Protein AF-A0A2A5SBN8-F1 (afdb_monomer_lite)

Secondary structure (DSSP, 8-state):
-BSS----STT----HHHHGGG-S----S-SSHHHHHHHHHHHSSS---B---TT---------S-HHHHHHHHHHHHHHHHHGGGGHHHHHH-SSS-HHHHHHHHHHHHHHHHHHHHHHHHHHHHHHHHHHHHHS---HHHHHHHHHHHHHHHHHHHHHHHHHHHHHHHH-SSPPPHHHHHHHHHHHHHHHHHHTTHHHHHHHHHHTT-----PPPPPPP---TT--TT--

Radius of gyration: 21.66 Å; chains: 1; bounding box: 52×50×57 Å

InterPro domains:
  IPR050321 Glycosyltransferase 2/OpgH subfamily [PTHR43867] (28-221)

Foldseek 3Di:
DDLALDADPPPDDDDPVLCCLCPDDLADLFLRRRLLSSLCSQLTPDDDDDDDDPPDDDDDDDDPPDLPLNLVSLLSVLLSLQVCLVCLVSLVPDPRRDPNHSVNNNCSSCVLVVLVVVLVLVVVLVVLVVCCVVVVDDDPVNVVSVVVVVVVVVVLLVVQLVVLVVVQVVPDPDDDDPVSSVVSSVVVVVVVVSNSCNSVSSVVCNVVVVSDDDDDDDDPDPPDPPPPPPDD

pLDDT: mean 84.04, std 12.33, range [37.12, 97.06]

Organism: Lactococcus lactis subsp. hordniae (NCBI:txid203404)

Structure (mmCIF, N/CA/C/O backbone):
data_AF-A0A2A5SBN8-F1
#
_entry.id   AF-A0A2A5SBN8-F1
#
loop_
_atom_site.group_PDB
_atom_site.id
_atom_site.type_symbol
_atom_site.label_atom_id
_atom_site.label_alt_id
_atom_site.label_comp_id
_atom_site.label_asym_id
_atom_site.label_entity_id
_atom_site.label_seq_id
_atom_site.pdbx_PDB_ins_code
_atom_site.Cartn_x
_atom_site.Cartn_y
_atom_site.Cartn_z
_atom_site.occupancy
_atom_site.B_iso_or_equiv
_atom_site.auth_seq_id
_atom_site.auth_comp_id
_atom_site.auth_asym_id
_atom_site.auth_atom_id
_atom_site.pdbx_PDB_model_num
ATOM 1 N N . MET A 1 1 ? -0.835 -1.501 25.267 1.00 58.00 1 MET A N 1
ATOM 2 C CA . MET A 1 1 ? -1.784 -0.736 24.427 1.00 58.00 1 MET A CA 1
ATOM 3 C C . MET A 1 1 ? -0.976 0.137 23.501 1.00 58.00 1 MET A C 1
ATOM 5 O O . MET A 1 1 ? -0.155 0.914 23.978 1.00 58.00 1 MET A O 1
ATOM 9 N N . THR A 1 2 ? -1.168 -0.022 22.203 1.00 60.50 2 THR A N 1
ATOM 10 C CA . THR A 1 2 ? -0.512 0.802 21.197 1.00 60.50 2 THR A CA 1
ATOM 11 C C . THR A 1 2 ? -1.503 1.888 20.788 1.00 60.50 2 THR A C 1
ATOM 13 O O . THR A 1 2 ? -2.657 1.613 20.474 1.00 60.50 2 THR A O 1
ATOM 16 N N . ASN A 1 3 ? -1.079 3.154 20.775 1.00 66.88 3 ASN A N 1
ATOM 17 C CA . ASN A 1 3 ? -1.874 4.236 20.173 1.00 66.88 3 ASN A CA 1
ATOM 18 C C . ASN A 1 3 ? -1.782 4.178 18.635 1.00 66.88 3 ASN A C 1
ATOM 20 O O . ASN A 1 3 ? -1.628 5.207 17.980 1.00 66.88 3 ASN A O 1
ATOM 24 N N . THR A 1 4 ? -1.789 2.963 18.086 1.00 70.88 4 THR A N 1
ATOM 25 C CA . THR A 1 4 ? -1.724 2.659 16.659 1.00 70.88 4 THR A CA 1
ATOM 26 C C . THR A 1 4 ? -3.100 2.219 16.193 1.00 70.88 4 THR A C 1
ATOM 28 O O . THR A 1 4 ? -3.919 1.729 16.972 1.00 70.88 4 THR A O 1
ATOM 31 N N . VAL A 1 5 ? -3.370 2.403 14.911 1.00 69.31 5 VAL A N 1
ATOM 32 C CA . VAL A 1 5 ? -4.709 2.201 14.332 1.00 69.31 5 VAL A CA 1
ATOM 33 C C . VAL A 1 5 ? -4.919 0.814 13.708 1.00 69.31 5 VAL A C 1
ATOM 35 O O . VAL A 1 5 ? -6.008 0.566 13.221 1.00 69.31 5 VAL A O 1
ATOM 38 N N . ALA A 1 6 ? -3.920 -0.080 13.830 1.00 62.44 6 ALA A N 1
ATOM 39 C CA . ALA A 1 6 ? -3.857 -1.494 13.409 1.00 62.44 6 ALA A CA 1
ATOM 40 C C . ALA A 1 6 ? -4.845 -1.916 12.302 1.00 62.44 6 ALA A C 1
ATOM 42 O O . ALA A 1 6 ? -6.037 -2.101 12.532 1.00 62.44 6 ALA A O 1
ATOM 43 N N . PHE A 1 7 ? -4.301 -2.159 11.110 1.00 66.06 7 PHE A N 1
ATOM 44 C CA . PHE A 1 7 ? -5.045 -2.491 9.898 1.00 66.06 7 PHE A CA 1
ATOM 45 C C . PHE A 1 7 ? -4.558 -3.830 9.339 1.00 66.06 7 PHE A C 1
ATOM 47 O O . PHE A 1 7 ? -3.447 -3.899 8.814 1.00 66.06 7 PHE A O 1
ATOM 54 N N . GLY A 1 8 ? -5.351 -4.891 9.450 1.00 61.66 8 GLY A N 1
ATOM 55 C CA . GLY A 1 8 ? -5.020 -6.166 8.820 1.00 61.66 8 GLY A CA 1
ATOM 56 C C . GLY A 1 8 ? -5.970 -7.262 9.258 1.00 61.66 8 GLY A C 1
ATOM 57 O O . GLY A 1 8 ? -5.810 -7.800 10.340 1.00 61.66 8 GLY A O 1
ATOM 58 N 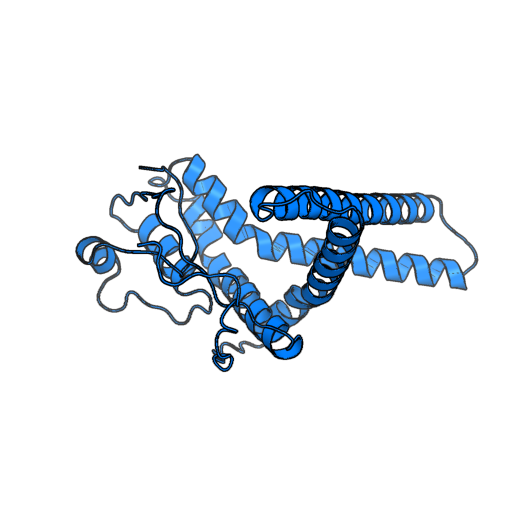N . GLY A 1 9 ? -6.949 -7.593 8.424 1.00 71.94 9 GLY A N 1
ATOM 59 C CA . GLY A 1 9 ? -8.118 -8.386 8.805 1.00 71.94 9 GLY A CA 1
ATOM 60 C C . GLY A 1 9 ? -7.825 -9.773 9.369 1.00 71.94 9 GLY A C 1
ATOM 61 O O . GLY A 1 9 ? -8.612 -10.288 10.158 1.00 71.94 9 GLY A O 1
ATOM 62 N N . ASN A 1 10 ? -6.680 -10.373 9.042 1.00 82.44 10 ASN A N 1
ATOM 63 C CA . ASN A 1 10 ? -6.282 -11.649 9.628 1.00 82.44 10 ASN A CA 1
ATOM 64 C C . ASN A 1 10 ? -5.712 -11.439 11.034 1.00 82.44 10 ASN A C 1
ATOM 66 O O . ASN A 1 10 ? -4.722 -10.731 11.209 1.00 82.44 10 ASN A O 1
ATOM 70 N N . GLY A 1 11 ? -6.312 -12.105 12.023 1.00 83.88 11 GLY A N 1
ATOM 71 C CA . GLY A 1 11 ? -5.840 -12.052 13.406 1.00 83.88 11 GLY A CA 1
ATOM 72 C C . GLY A 1 11 ? -6.326 -10.878 14.234 1.00 83.88 11 GLY A C 1
ATOM 73 O O . GLY A 1 11 ? -5.813 -10.642 15.327 1.00 83.88 11 GLY A O 1
ATOM 74 N N . GLN A 1 12 ? -7.317 -10.144 13.734 1.00 86.56 12 GLN A N 1
ATOM 75 C CA . GLN A 1 12 ? -7.928 -9.044 14.461 1.00 86.56 12 GLN A CA 1
ATOM 76 C C . GLN A 1 12 ? -9.134 -9.501 15.276 1.00 86.56 12 GLN A C 1
ATOM 78 O O . GLN A 1 12 ? -9.987 -10.253 14.809 1.00 86.56 12 GLN A O 1
ATOM 83 N N . PHE A 1 13 ? -9.228 -8.972 16.494 1.00 87.75 13 PHE A N 1
ATOM 84 C CA . PHE A 1 13 ? -10.362 -9.174 17.386 1.00 87.75 13 PHE A CA 1
ATOM 85 C C . PHE A 1 13 ? -10.932 -7.819 17.796 1.00 87.75 13 PHE A C 1
ATOM 87 O O . PHE A 1 13 ? -10.197 -6.911 18.186 1.00 87.75 13 PHE A O 1
ATOM 94 N N . CYS A 1 14 ? -12.256 -7.693 17.750 1.00 88.25 14 CYS A N 1
ATOM 95 C CA . CYS A 1 14 ? -12.973 -6.513 18.219 1.00 88.25 14 CYS A CA 1
ATOM 96 C C . CYS A 1 14 ? -13.926 -6.913 19.347 1.00 88.25 14 CYS A C 1
ATOM 98 O O . CYS A 1 14 ? -14.637 -7.913 19.249 1.00 88.25 14 CYS A O 1
ATOM 100 N N . LYS A 1 15 ? -13.962 -6.128 20.430 1.00 90.94 15 LYS A N 1
ATOM 101 C CA . LYS A 1 15 ? -14.966 -6.323 21.481 1.00 90.94 15 LYS A CA 1
ATOM 102 C C . LYS A 1 15 ? -16.349 -6.034 20.904 1.00 90.94 15 LYS A C 1
ATOM 104 O O . LYS A 1 15 ? -16.556 -4.965 20.335 1.00 90.94 15 LYS A O 1
ATOM 109 N N . LEU A 1 16 ? -17.314 -6.920 21.149 1.00 90.69 16 LEU A N 1
ATOM 110 C CA . LEU A 1 16 ? -18.698 -6.727 20.702 1.00 90.69 16 LEU A CA 1
ATOM 111 C C . LEU A 1 16 ? -19.277 -5.379 21.168 1.00 90.69 16 LEU A C 1
ATOM 113 O O . LEU A 1 16 ? -19.894 -4.671 20.383 1.00 90.69 16 LEU A O 1
ATOM 117 N N . SER A 1 17 ? -18.999 -4.975 22.411 1.00 89.75 17 SER A N 1
ATOM 118 C CA . SER A 1 17 ? -19.433 -3.681 22.957 1.00 89.75 17 SER A CA 1
ATOM 119 C C . SER A 1 17 ? -18.856 -2.471 22.213 1.00 89.75 17 SER A C 1
ATOM 121 O O . SER A 1 17 ? -19.464 -1.409 22.191 1.00 89.75 17 SER A O 1
ATOM 123 N N . THR A 1 18 ? -17.663 -2.611 21.631 1.00 90.50 18 THR A N 1
ATOM 124 C CA . THR A 1 18 ? -17.030 -1.576 20.802 1.00 90.50 18 THR A CA 1
ATOM 125 C C . THR A 1 18 ? -17.653 -1.567 19.409 1.00 90.50 18 THR A C 1
ATOM 127 O O . THR A 1 18 ? -17.934 -0.498 18.880 1.00 90.50 18 THR A O 1
ATOM 130 N N . LEU A 1 19 ? -17.933 -2.747 18.846 1.00 90.62 19 LEU A N 1
ATOM 131 C CA . LEU A 1 19 ? -18.596 -2.897 17.550 1.00 90.62 19 LEU A CA 1
ATOM 132 C C . LEU A 1 19 ? -19.995 -2.262 17.534 1.00 90.62 19 LEU A C 1
ATOM 134 O O . LEU A 1 19 ? -20.367 -1.614 16.561 1.00 90.62 19 LEU A O 1
ATOM 138 N N . GLN A 1 20 ? -20.727 -2.373 18.646 1.00 89.88 20 GLN A N 1
ATOM 139 C CA . GLN A 1 20 ? -22.051 -1.769 18.838 1.00 89.88 20 GLN A CA 1
ATOM 140 C C . GLN A 1 20 ? -22.063 -0.235 18.713 1.00 89.88 20 GLN A C 1
ATOM 142 O O . GLN A 1 20 ? -23.127 0.348 18.524 1.00 89.88 20 GLN A O 1
ATOM 147 N N . ALA A 1 21 ? -20.905 0.436 18.761 1.00 88.44 21 ALA A N 1
ATOM 148 C CA . ALA A 1 21 ? -20.821 1.875 18.506 1.00 88.44 21 ALA A CA 1
ATOM 149 C C . ALA A 1 21 ? -21.079 2.258 17.036 1.00 88.44 21 ALA A C 1
ATOM 151 O O . ALA A 1 21 ? -21.247 3.440 16.740 1.00 88.44 21 ALA A O 1
ATOM 152 N N . LEU A 1 22 ? -21.097 1.288 16.114 1.00 88.50 22 LEU A N 1
ATOM 153 C CA . LEU A 1 22 ? -21.343 1.502 14.685 1.00 88.50 22 LEU A CA 1
ATOM 154 C C . LEU A 1 22 ? -22.799 1.244 14.257 1.00 88.50 22 LEU A C 1
ATOM 156 O O . LEU A 1 22 ? -23.072 1.239 13.060 1.00 88.50 22 LEU A O 1
ATOM 160 N N . ASN A 1 23 ? -23.726 1.129 15.216 1.00 80.50 23 ASN A N 1
ATOM 161 C CA . ASN A 1 23 ? -25.140 0.776 15.015 1.00 80.50 23 ASN A CA 1
ATOM 162 C C . ASN A 1 23 ? -25.330 -0.638 14.418 1.00 80.50 23 ASN A C 1
ATOM 164 O O . ASN A 1 23 ? -24.423 -1.468 14.484 1.00 80.50 23 ASN A O 1
ATOM 168 N N . ASP A 1 24 ? -26.529 -0.919 13.893 1.00 75.38 24 ASP A N 1
ATOM 169 C CA . ASP A 1 24 ? -26.992 -2.273 13.548 1.00 75.38 24 ASP A CA 1
ATOM 170 C C . ASP A 1 24 ? -26.255 -2.931 12.367 1.00 75.38 24 ASP A C 1
ATOM 172 O O . ASP A 1 24 ? -26.281 -4.155 12.259 1.00 75.38 24 ASP A O 1
ATOM 176 N N . ASP A 1 25 ? -25.571 -2.157 11.515 1.00 81.75 25 ASP A N 1
ATOM 177 C CA . ASP A 1 25 ? -24.816 -2.688 10.371 1.00 81.75 25 ASP A CA 1
ATOM 178 C C . ASP A 1 25 ? -23.344 -2.242 10.399 1.00 81.75 25 ASP A C 1
ATOM 180 O O . ASP A 1 25 ? -22.958 -1.226 9.803 1.00 81.75 25 ASP A O 1
ATOM 184 N N . PRO A 1 26 ? -22.489 -2.949 11.160 1.00 85.00 26 PRO A N 1
ATOM 185 C CA . PRO A 1 26 ? -21.105 -2.551 11.314 1.00 85.00 26 PRO A CA 1
ATOM 186 C C . PRO A 1 26 ? -20.243 -2.926 10.106 1.00 85.00 26 PRO A C 1
ATOM 188 O O . PRO A 1 26 ? -19.160 -2.359 9.995 1.00 85.00 26 PRO A O 1
ATOM 191 N N . TRP A 1 27 ? -20.679 -3.797 9.192 1.00 89.00 27 TRP A N 1
ATOM 192 C CA . TRP A 1 27 ? -19.949 -4.111 7.955 1.00 89.00 27 TRP A CA 1
ATOM 193 C C . TRP A 1 27 ? -20.514 -3.303 6.786 1.00 89.00 27 TRP A C 1
ATOM 195 O O . TRP A 1 27 ? -21.705 -3.055 6.709 1.00 89.00 27 TRP A O 1
ATOM 205 N N . THR A 1 28 ? -19.650 -2.836 5.886 1.00 89.00 28 THR A N 1
ATOM 206 C CA . THR A 1 28 ? -20.070 -2.045 4.717 1.00 89.00 28 THR A CA 1
ATOM 207 C C . THR A 1 28 ? -19.647 -2.742 3.433 1.00 89.00 28 THR A C 1
ATOM 209 O O . THR A 1 28 ? -18.822 -3.651 3.466 1.00 89.00 28 THR A O 1
ATOM 212 N N . ASP A 1 29 ? -20.110 -2.242 2.286 1.00 88.50 29 ASP A N 1
ATOM 213 C CA . ASP A 1 29 ? -19.711 -2.713 0.948 1.00 88.50 29 ASP A CA 1
ATOM 214 C C . ASP A 1 29 ? -18.248 -2.367 0.561 1.00 88.50 29 ASP A C 1
ATOM 216 O O . ASP A 1 29 ? -17.901 -2.264 -0.620 1.00 88.50 29 ASP A O 1
ATOM 220 N N . SER A 1 30 ? -17.373 -2.110 1.538 1.00 90.12 30 SER A N 1
ATOM 221 C CA . SER A 1 30 ? -15.951 -1.845 1.309 1.00 90.12 30 SER A CA 1
ATOM 222 C C . SER A 1 30 ? -15.220 -3.123 0.903 1.00 90.12 30 SER A C 1
ATOM 224 O O . SER A 1 30 ? -15.305 -4.140 1.583 1.00 90.12 30 SER A O 1
ATOM 226 N N . LEU A 1 31 ? -14.389 -3.044 -0.141 1.00 91.62 31 LEU A N 1
ATOM 227 C CA . LEU A 1 31 ? -13.500 -4.147 -0.548 1.00 91.62 31 LEU A CA 1
ATOM 228 C C . LEU A 1 31 ? -12.330 -4.365 0.438 1.00 91.62 31 LEU A C 1
ATOM 230 O O . LEU A 1 31 ? -11.536 -5.288 0.287 1.00 91.62 31 LEU A O 1
ATOM 234 N N . VAL A 1 32 ? -12.192 -3.483 1.425 1.00 91.62 32 VAL A N 1
ATOM 235 C CA . VAL A 1 32 ? -11.290 -3.608 2.579 1.00 91.62 32 VAL A CA 1
ATOM 236 C C . VAL A 1 32 ? -12.125 -3.390 3.840 1.00 91.62 32 VAL A C 1
ATOM 238 O O . VAL A 1 32 ? -12.092 -2.332 4.471 1.00 91.62 32 VAL A O 1
ATOM 241 N N . GLU A 1 33 ? -13.016 -4.344 4.112 1.00 89.88 33 GLU A N 1
ATOM 242 C CA . GLU A 1 33 ? -14.031 -4.268 5.175 1.00 89.88 33 GLU A CA 1
ATOM 243 C C . GLU A 1 33 ? -13.419 -4.093 6.573 1.00 89.88 33 GLU A C 1
ATOM 245 O O . GLU A 1 33 ? -13.925 -3.325 7.385 1.00 89.88 33 GLU A O 1
ATOM 250 N N . ASP A 1 34 ? -12.286 -4.743 6.821 1.00 90.12 34 ASP A N 1
ATOM 251 C CA . ASP A 1 34 ? -11.480 -4.694 8.039 1.00 90.12 34 ASP A CA 1
ATOM 252 C C . ASP A 1 34 ? -10.915 -3.292 8.310 1.00 90.12 34 ASP A C 1
ATOM 254 O O . ASP A 1 34 ? -11.044 -2.737 9.409 1.00 90.12 34 ASP A O 1
ATOM 258 N N . PHE A 1 35 ? -10.320 -2.687 7.283 1.00 91.19 35 PHE A N 1
ATOM 259 C CA . PHE A 1 35 ? -9.788 -1.334 7.326 1.00 91.19 35 PHE A CA 1
ATOM 260 C C . PHE A 1 35 ? -10.905 -0.295 7.462 1.00 91.19 35 PHE A C 1
ATOM 262 O O . PHE A 1 35 ? -10.786 0.649 8.248 1.00 91.19 35 PHE A O 1
ATOM 269 N N . ASP A 1 36 ? -12.003 -0.474 6.723 1.00 92.19 36 ASP A N 1
ATOM 270 C CA . ASP A 1 36 ? -13.179 0.396 6.778 1.00 92.19 36 ASP A CA 1
ATOM 271 C C . ASP A 1 36 ? -13.831 0.375 8.166 1.00 92.19 36 ASP A C 1
ATOM 273 O O . ASP A 1 36 ? -14.066 1.437 8.749 1.00 92.19 36 ASP A O 1
ATOM 277 N N . LEU A 1 37 ? -14.048 -0.820 8.720 1.00 91.50 37 LEU A N 1
ATOM 278 C CA . LEU A 1 37 ? -14.561 -1.030 10.070 1.00 91.50 37 LEU A CA 1
ATOM 279 C C . LEU A 1 37 ? -13.677 -0.341 11.109 1.00 91.50 37 LEU A C 1
ATOM 281 O O . LEU A 1 37 ? -14.162 0.471 11.900 1.00 91.50 37 LEU A O 1
ATOM 285 N N . SER A 1 38 ? -12.373 -0.617 11.075 1.00 90.88 38 SER A N 1
ATOM 286 C CA . SER A 1 38 ? -11.411 -0.039 12.017 1.00 90.88 38 SER A CA 1
ATOM 287 C C . SER A 1 38 ? -11.394 1.488 11.927 1.00 90.88 38 SER A C 1
ATOM 289 O O . SER A 1 38 ? -11.475 2.178 12.943 1.00 90.88 38 SER A O 1
ATOM 291 N N . THR A 1 39 ? -11.371 2.039 10.712 1.00 92.12 39 THR A N 1
ATOM 292 C CA . THR A 1 39 ? -11.394 3.490 10.487 1.00 92.12 39 THR A CA 1
ATOM 293 C C . THR A 1 39 ? -12.664 4.126 11.050 1.00 92.12 39 THR A C 1
ATOM 295 O O . THR A 1 39 ? -12.583 5.151 11.729 1.00 92.12 39 THR A O 1
ATOM 298 N N . ARG A 1 40 ? -13.837 3.515 10.834 1.00 92.38 40 ARG A N 1
ATOM 299 C CA . ARG A 1 40 ? -15.097 4.010 11.403 1.00 92.38 40 ARG A CA 1
ATOM 300 C C . ARG A 1 40 ? -15.118 3.932 12.925 1.00 92.38 40 ARG A C 1
ATOM 302 O O . ARG A 1 40 ? -15.568 4.889 13.545 1.00 92.38 40 ARG A O 1
ATOM 309 N N . LEU A 1 41 ? -14.582 2.872 13.533 1.00 92.00 41 LEU A N 1
ATOM 310 C CA . LEU A 1 41 ? -14.446 2.779 14.992 1.00 92.00 41 LEU A CA 1
ATOM 311 C C . LEU A 1 41 ? -13.586 3.917 15.550 1.00 92.00 41 LEU A C 1
ATOM 313 O O . LEU A 1 41 ? -14.003 4.605 16.478 1.00 92.00 41 LEU A O 1
ATOM 317 N N . PHE A 1 42 ? -12.425 4.181 14.953 1.00 91.88 42 PHE A N 1
ATOM 318 C CA . PHE A 1 42 ? -11.539 5.271 15.377 1.00 91.88 42 PHE A CA 1
ATOM 319 C C . PHE A 1 42 ? -12.117 6.676 15.143 1.00 91.88 42 PHE A C 1
ATOM 321 O O . PHE A 1 42 ? -11.723 7.627 15.821 1.00 91.88 42 PHE A O 1
ATOM 328 N N . LEU A 1 43 ? -13.041 6.820 14.192 1.00 92.00 43 LEU A N 1
ATOM 329 C CA . LEU A 1 43 ? -13.768 8.065 13.930 1.00 92.00 43 LEU A CA 1
ATOM 330 C C . LEU A 1 43 ? -15.098 8.173 14.689 1.00 92.00 43 LEU A C 1
ATOM 332 O O . LEU A 1 43 ? -15.724 9.232 14.634 1.00 92.00 43 LEU A O 1
ATOM 336 N N . SER A 1 44 ? -15.523 7.110 15.372 1.00 90.81 44 SER A N 1
ATOM 337 C CA . SER A 1 44 ? -16.770 7.071 16.133 1.00 90.81 44 SER A CA 1
ATOM 338 C C . SER A 1 44 ? -16.696 7.925 17.400 1.00 90.81 44 SER A C 1
ATOM 340 O O . SER A 1 44 ? -15.673 8.537 17.730 1.00 90.81 44 SER A O 1
ATOM 342 N N . ASP A 1 45 ? -17.808 7.978 18.133 1.00 87.44 45 ASP A N 1
ATOM 343 C CA . ASP A 1 45 ? -17.878 8.813 19.318 1.00 87.44 45 ASP A CA 1
ATOM 344 C C . ASP A 1 45 ? -17.194 8.243 20.561 1.00 87.44 45 ASP A C 1
ATOM 346 O O . ASP A 1 45 ? -16.936 9.008 21.498 1.00 87.44 45 ASP A O 1
ATOM 350 N N . ILE A 1 46 ? -16.850 6.956 20.543 1.00 88.25 46 ILE A N 1
ATOM 351 C CA . ILE A 1 46 ? -16.224 6.249 21.659 1.00 88.25 46 ILE A CA 1
ATOM 352 C C . ILE A 1 46 ? -14.693 6.325 21.612 1.00 88.25 46 ILE A C 1
ATOM 354 O O . ILE A 1 46 ? -14.078 6.531 20.567 1.00 88.25 46 ILE A O 1
ATOM 358 N N . GLU A 1 47 ? -14.053 6.131 22.764 1.00 87.00 47 GLU A N 1
ATOM 359 C CA . GLU A 1 47 ? -12.600 5.985 22.828 1.00 87.00 47 GLU A CA 1
ATOM 360 C C . GLU A 1 47 ? -12.197 4.566 22.403 1.00 87.00 47 GLU A C 1
ATOM 362 O O . GLU A 1 47 ? -12.551 3.583 23.057 1.00 87.00 47 GLU A O 1
ATOM 367 N N . VAL A 1 48 ? -11.432 4.461 21.314 1.00 87.69 48 VAL A N 1
ATOM 368 C CA . VAL A 1 48 ? -10.926 3.187 20.784 1.00 87.69 48 VAL A CA 1
ATOM 369 C C . VAL A 1 48 ? -9.412 3.118 20.953 1.00 87.69 48 VAL A C 1
ATOM 371 O O . VAL A 1 48 ? -8.684 4.064 20.641 1.00 87.69 48 VAL A O 1
ATOM 374 N N . LYS A 1 49 ? -8.929 1.980 21.457 1.00 85.44 49 LYS A N 1
ATOM 375 C CA . LYS A 1 49 ? -7.504 1.668 21.606 1.00 85.44 49 LYS A CA 1
ATOM 376 C C . LYS A 1 49 ? -7.236 0.266 21.100 1.00 85.44 49 LYS A C 1
ATOM 378 O O . LYS A 1 49 ? -7.998 -0.648 21.408 1.00 85.44 49 LYS A O 1
ATOM 383 N N . ASN A 1 50 ? -6.110 0.106 20.418 1.00 85.94 50 ASN A N 1
ATOM 384 C CA . ASN A 1 50 ? -5.636 -1.198 19.995 1.00 85.94 50 ASN A CA 1
ATOM 385 C C . ASN A 1 50 ? -4.619 -1.762 20.991 1.00 85.94 50 ASN A C 1
ATOM 387 O O . ASN A 1 50 ? -3.861 -1.050 21.664 1.00 85.94 50 ASN A O 1
ATOM 391 N N . ALA A 1 51 ? -4.621 -3.083 21.091 1.00 84.88 51 ALA A N 1
ATOM 392 C CA . ALA A 1 51 ? -3.564 -3.848 21.718 1.00 84.88 51 ALA A CA 1
ATOM 393 C C . ALA A 1 51 ? -2.976 -4.756 20.642 1.00 84.88 51 ALA A C 1
ATOM 395 O O . ALA A 1 51 ? -3.712 -5.484 19.984 1.00 84.88 51 ALA A O 1
ATOM 396 N N . GLN A 1 52 ? -1.665 -4.661 20.458 1.00 83.38 52 GLN A N 1
ATOM 397 C CA . GLN A 1 52 ? -0.898 -5.570 19.625 1.00 83.38 52 GLN A CA 1
ATOM 398 C C . GLN A 1 52 ? -0.202 -6.568 20.551 1.00 83.38 52 GLN A C 1
ATOM 400 O O . GLN A 1 52 ? 0.353 -6.161 21.576 1.00 83.38 52 GLN A O 1
ATOM 405 N N . PHE A 1 53 ? -0.299 -7.845 20.204 1.00 84.69 53 PHE A N 1
ATOM 406 C CA . PHE A 1 53 ? 0.326 -8.960 20.903 1.00 84.69 53 PHE A CA 1
ATOM 407 C C . PHE A 1 53 ? 1.379 -9.539 19.964 1.00 84.69 53 PHE A C 1
ATOM 409 O O . PHE A 1 53 ? 1.030 -10.102 18.930 1.00 84.69 53 PHE A O 1
ATOM 416 N N . ASP A 1 54 ? 2.652 -9.314 20.286 1.00 82.38 54 ASP A N 1
ATOM 417 C CA . ASP A 1 54 ? 3.786 -9.712 19.438 1.00 82.38 54 ASP A CA 1
ATOM 418 C C . ASP A 1 54 ? 4.173 -11.193 19.631 1.00 82.38 54 ASP A C 1
ATOM 420 O O . ASP A 1 54 ? 5.039 -11.715 18.936 1.00 82.38 54 ASP A O 1
ATOM 424 N N . ASP A 1 55 ? 3.542 -11.873 20.589 1.00 86.44 55 ASP A N 1
ATOM 425 C CA . ASP A 1 55 ? 3.706 -13.291 20.912 1.00 86.44 55 ASP A CA 1
ATOM 426 C C . ASP A 1 55 ? 2.702 -14.205 20.190 1.00 86.44 55 ASP A C 1
ATOM 428 O O . ASP A 1 55 ? 2.823 -15.428 20.259 1.00 86.44 55 ASP A O 1
ATOM 432 N N . ILE A 1 56 ? 1.728 -13.629 19.478 1.00 82.00 56 ILE A N 1
ATOM 433 C CA . ILE A 1 56 ? 0.728 -14.371 18.707 1.00 82.00 56 ILE A CA 1
ATOM 434 C C . ILE A 1 56 ? 1.080 -14.294 17.222 1.00 82.00 56 ILE A C 1
ATOM 436 O O . ILE A 1 56 ? 1.064 -13.221 16.620 1.00 82.00 56 ILE A O 1
ATOM 440 N N . TYR A 1 57 ? 1.333 -15.456 16.622 1.00 80.94 57 TYR A N 1
ATOM 441 C CA . TYR A 1 57 ? 1.665 -15.589 15.206 1.00 80.94 57 TYR A CA 1
ATOM 442 C C . TYR A 1 57 ? 0.487 -16.185 14.444 1.00 80.94 57 TYR A C 1
ATOM 444 O O . TYR A 1 57 ? -0.102 -17.179 14.864 1.00 80.94 57 TYR A O 1
ATOM 452 N N . ILE A 1 58 ? 0.129 -15.553 13.327 1.00 82.81 58 ILE A N 1
ATOM 453 C CA . ILE A 1 58 ? -0.930 -16.021 12.433 1.00 82.81 58 ILE A CA 1
ATOM 454 C C . ILE A 1 58 ? -0.344 -16.117 11.040 1.00 82.81 58 ILE A C 1
ATOM 456 O O . ILE A 1 58 ? 0.028 -15.109 10.434 1.00 82.81 58 ILE A O 1
ATOM 460 N N . GLU A 1 59 ? -0.272 -17.343 10.544 1.00 81.62 59 GLU A N 1
ATOM 461 C CA . GLU A 1 59 ? 0.185 -17.619 9.195 1.00 81.62 59 GLU A CA 1
ATOM 462 C C . GLU A 1 59 ? -0.931 -17.317 8.197 1.00 81.62 59 GLU A C 1
ATOM 464 O O . GLU A 1 59 ? -2.106 -17.621 8.413 1.00 81.62 59 GLU A O 1
ATOM 469 N N . GLN A 1 60 ? -0.565 -16.651 7.105 1.00 80.44 60 GLN A N 1
ATOM 470 C CA . GLN A 1 60 ? -1.491 -16.319 6.033 1.00 80.44 60 GLN A CA 1
ATOM 471 C C . GLN A 1 60 ? -1.154 -17.155 4.812 1.00 80.44 60 GLN A C 1
ATOM 473 O O . GLN A 1 60 ? -0.056 -17.050 4.265 1.00 80.44 60 GLN A O 1
ATOM 478 N N . THR A 1 61 ? -2.131 -17.914 4.329 1.00 81.56 61 THR A N 1
ATOM 479 C CA . THR A 1 61 ? -2.001 -18.627 3.064 1.00 81.56 61 THR A CA 1
ATOM 480 C C . THR A 1 61 ? -1.928 -17.615 1.916 1.00 81.56 61 THR A C 1
ATOM 482 O O . THR A 1 61 ? -2.883 -16.882 1.632 1.00 81.56 61 THR A O 1
ATOM 485 N N . GLY A 1 62 ? -0.769 -17.542 1.262 1.00 80.25 62 GLY A N 1
ATOM 486 C CA . GLY A 1 62 ? -0.577 -16.742 0.055 1.00 80.25 62 GLY A CA 1
ATOM 487 C C . GLY A 1 62 ? -1.193 -17.403 -1.180 1.00 80.25 62 GLY A C 1
ATOM 488 O O . GLY A 1 62 ? -1.475 -18.596 -1.188 1.00 80.25 62 GLY A O 1
ATOM 489 N N . ILE A 1 63 ? -1.371 -16.629 -2.253 1.00 85.06 63 ILE A N 1
ATOM 490 C CA . ILE A 1 63 ? -1.693 -17.188 -3.573 1.00 85.06 63 ILE A CA 1
ATOM 491 C C . ILE A 1 63 ? -0.389 -17.675 -4.207 1.00 85.06 63 ILE A C 1
ATOM 493 O O . ILE A 1 63 ? 0.509 -16.875 -4.482 1.00 85.06 63 ILE A O 1
ATOM 497 N N . ILE A 1 64 ? -0.292 -18.981 -4.436 1.00 84.19 64 ILE A N 1
ATOM 498 C CA . ILE A 1 64 ? 0.899 -19.666 -4.932 1.00 84.19 64 ILE A CA 1
ATOM 499 C C . ILE A 1 64 ? 0.687 -20.040 -6.401 1.00 84.19 64 ILE A C 1
ATOM 501 O O . ILE A 1 64 ? -0.368 -20.541 -6.787 1.00 84.19 64 ILE A O 1
ATOM 505 N N . ASN A 1 65 ? 1.707 -19.800 -7.230 1.00 83.56 65 ASN A N 1
ATOM 506 C CA . ASN A 1 65 ? 1.764 -20.189 -8.647 1.00 83.56 65 ASN A CA 1
ATOM 507 C C . ASN A 1 65 ? 0.613 -19.685 -9.545 1.00 83.56 65 ASN A C 1
ATOM 509 O O . ASN A 1 65 ? 0.524 -20.096 -10.699 1.00 83.56 65 ASN A O 1
ATOM 513 N N . ASP A 1 66 ? -0.216 -18.755 -9.067 1.00 89.25 66 ASP A N 1
ATOM 514 C CA . ASP A 1 66 ? -1.300 -18.139 -9.831 1.00 89.25 66 ASP A CA 1
ATOM 515 C C . ASP A 1 66 ? -1.177 -16.610 -9.793 1.00 89.25 66 ASP A C 1
ATOM 517 O O . ASP A 1 66 ? -1.684 -15.916 -8.906 1.00 89.25 66 ASP A O 1
ATOM 521 N N . ASN A 1 67 ? -0.468 -16.070 -10.786 1.00 90.19 67 ASN A N 1
ATOM 522 C CA . ASN A 1 67 ? -0.260 -14.628 -10.904 1.00 90.19 67 ASN A CA 1
ATOM 523 C C . ASN A 1 67 ? -1.565 -13.878 -11.192 1.00 90.19 67 ASN A C 1
ATOM 525 O O . ASN A 1 67 ? -1.696 -12.721 -10.799 1.00 90.19 67 ASN A O 1
ATOM 529 N N . GLU A 1 68 ? -2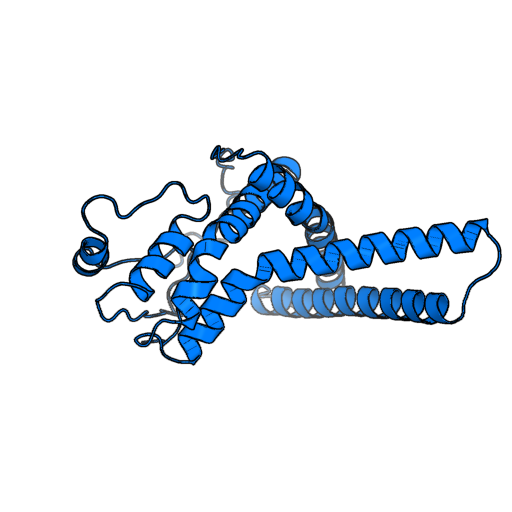.520 -14.499 -11.886 1.00 89.81 68 GLU A N 1
ATOM 530 C CA . GLU A 1 68 ? -3.769 -13.838 -12.255 1.00 89.81 68 GLU A CA 1
ATOM 531 C C . GLU A 1 68 ? -4.668 -13.679 -11.028 1.00 89.81 68 GLU A C 1
ATOM 533 O O . GLU A 1 68 ? -5.164 -12.581 -10.765 1.00 89.81 68 GLU A O 1
ATOM 538 N N . ALA A 1 69 ? -4.827 -14.742 -10.236 1.00 89.75 69 ALA A N 1
ATOM 539 C CA . ALA A 1 69 ? -5.540 -14.676 -8.966 1.00 89.75 69 ALA A CA 1
ATOM 540 C C . ALA A 1 69 ? -4.864 -13.702 -7.991 1.00 89.75 69 ALA A C 1
ATOM 542 O O . ALA A 1 69 ? -5.555 -12.906 -7.351 1.00 89.75 69 ALA A O 1
ATOM 543 N N . LEU A 1 70 ? -3.525 -13.698 -7.928 1.00 91.12 70 LEU A N 1
ATOM 544 C CA . LEU A 1 70 ? -2.766 -12.758 -7.103 1.00 91.12 70 LEU A CA 1
ATOM 545 C C . LEU A 1 70 ? -3.048 -11.303 -7.497 1.00 91.12 70 LEU A C 1
ATOM 547 O O . LEU A 1 70 ? -3.364 -10.478 -6.638 1.00 91.12 70 LEU A O 1
ATOM 551 N N . VAL A 1 71 ? -2.966 -10.979 -8.789 1.00 92.88 71 VAL A N 1
ATOM 552 C CA . VAL A 1 71 ? -3.250 -9.624 -9.280 1.00 92.88 71 VAL A CA 1
ATOM 553 C C . VAL A 1 71 ? -4.701 -9.250 -8.995 1.00 92.88 71 VAL A C 1
ATOM 555 O O . VAL A 1 71 ? -4.936 -8.170 -8.458 1.00 92.88 71 VAL A O 1
ATOM 558 N N . LYS A 1 72 ? -5.670 -10.138 -9.259 1.00 91.50 72 LYS A N 1
ATOM 559 C CA . LYS A 1 72 ? -7.092 -9.899 -8.955 1.00 91.50 72 LYS A CA 1
ATOM 560 C C . LYS A 1 72 ? -7.308 -9.549 -7.484 1.00 91.50 72 LYS A C 1
ATOM 562 O O . LYS A 1 72 ? -7.934 -8.531 -7.194 1.00 91.50 72 LYS A O 1
ATOM 567 N N . GLN A 1 73 ? -6.747 -10.339 -6.566 1.00 91.50 73 GLN A N 1
ATOM 568 C CA . GLN A 1 73 ? -6.849 -10.087 -5.127 1.00 91.50 73 GLN A CA 1
ATOM 569 C C . GLN A 1 73 ? -6.292 -8.703 -4.770 1.00 91.50 73 GLN A C 1
ATOM 571 O O . GLN A 1 73 ? -6.950 -7.902 -4.107 1.00 91.50 73 GLN A O 1
ATOM 576 N N . ARG A 1 74 ? -5.087 -8.387 -5.245 1.00 92.25 74 ARG A N 1
ATOM 577 C CA . ARG A 1 74 ? -4.423 -7.129 -4.894 1.00 92.25 74 ARG A CA 1
ATOM 578 C C . ARG A 1 74 ? -5.070 -5.907 -5.554 1.00 92.25 74 ARG A C 1
ATOM 580 O O . ARG A 1 74 ? -5.056 -4.832 -4.959 1.00 92.25 74 ARG A O 1
ATOM 587 N N . VAL A 1 75 ? -5.683 -6.065 -6.729 1.00 93.88 75 VAL A N 1
ATOM 588 C CA . VAL A 1 75 ? -6.522 -5.042 -7.376 1.00 93.88 75 VAL A CA 1
ATOM 589 C C . VAL A 1 75 ? -7.751 -4.725 -6.533 1.00 93.88 75 VAL A C 1
ATOM 591 O O . VAL A 1 75 ? -8.044 -3.545 -6.346 1.00 93.88 75 VAL A O 1
ATOM 594 N N . LEU A 1 76 ? -8.427 -5.735 -5.975 1.00 92.38 76 LEU A N 1
ATOM 595 C CA . LEU A 1 76 ? -9.566 -5.517 -5.076 1.00 92.38 76 LEU A CA 1
ATOM 596 C C . LEU A 1 76 ? -9.142 -4.763 -3.813 1.00 92.38 76 LEU A C 1
ATOM 598 O O . LEU A 1 76 ? -9.788 -3.787 -3.439 1.00 92.38 76 LEU A O 1
ATOM 602 N N . TRP A 1 77 ? -8.011 -5.134 -3.208 1.00 92.25 77 TRP A N 1
ATOM 603 C CA . TRP A 1 77 ? -7.493 -4.428 -2.032 1.00 92.25 77 TRP A CA 1
ATOM 604 C C . TRP A 1 77 ? -7.097 -2.986 -2.354 1.00 92.25 77 TRP A C 1
ATOM 606 O O . TRP A 1 77 ? -7.404 -2.066 -1.598 1.00 92.25 77 TRP A O 1
ATOM 616 N N . ALA A 1 78 ? -6.432 -2.749 -3.486 1.00 93.12 78 ALA A N 1
ATOM 617 C CA . ALA A 1 78 ? -6.090 -1.397 -3.914 1.00 93.12 78 ALA A CA 1
ATOM 618 C C . ALA A 1 78 ? -7.346 -0.560 -4.206 1.00 93.12 78 ALA A C 1
ATOM 620 O O . ALA A 1 78 ? -7.389 0.613 -3.845 1.00 93.12 78 ALA A O 1
ATOM 621 N N . GLN A 1 79 ? -8.380 -1.159 -4.805 1.00 94.38 79 GLN A N 1
ATOM 622 C CA . GLN A 1 79 ? -9.664 -0.500 -5.039 1.00 94.38 79 GLN A CA 1
ATOM 623 C C . GLN A 1 79 ? -10.354 -0.150 -3.717 1.00 94.38 79 GLN A C 1
ATOM 625 O O . GLN A 1 79 ? -10.826 0.974 -3.566 1.00 94.38 79 GLN A O 1
ATOM 630 N N . GLY A 1 80 ? -10.358 -1.065 -2.746 1.00 93.69 80 GLY A N 1
ATOM 631 C CA . GLY A 1 80 ? -10.875 -0.807 -1.403 1.00 93.69 80 GLY A CA 1
ATOM 632 C C . GLY A 1 80 ? -10.169 0.360 -0.718 1.00 93.69 80 GLY A C 1
ATOM 633 O O . GLY A 1 80 ? -10.821 1.269 -0.215 1.00 93.69 80 GLY A O 1
ATOM 634 N N . ASN A 1 81 ? -8.838 0.420 -0.801 1.00 92.81 81 ASN A N 1
ATOM 635 C CA . ASN A 1 81 ? -8.083 1.562 -0.278 1.00 92.81 81 ASN A CA 1
ATOM 636 C C . ASN A 1 81 ? -8.481 2.890 -0.953 1.00 92.81 81 ASN A C 1
ATOM 638 O O . ASN A 1 81 ? -8.581 3.915 -0.279 1.00 92.81 81 ASN A O 1
ATOM 642 N N . ILE A 1 82 ? -8.760 2.885 -2.265 1.00 94.69 82 ILE A N 1
ATOM 643 C CA . ILE A 1 82 ? -9.295 4.066 -2.963 1.00 94.69 82 ILE A CA 1
ATOM 644 C C . ILE A 1 82 ? -10.688 4.426 -2.417 1.00 94.69 82 ILE A C 1
ATOM 646 O O . ILE A 1 82 ? -10.919 5.597 -2.111 1.00 94.69 82 ILE A O 1
ATOM 650 N N . GLN A 1 83 ? -11.589 3.452 -2.221 1.00 94.31 83 GLN A N 1
ATOM 651 C CA . GLN A 1 83 ? -12.925 3.675 -1.636 1.00 94.31 83 GLN A CA 1
ATOM 652 C C . GLN A 1 83 ? -12.848 4.320 -0.243 1.00 94.31 83 GLN A C 1
ATOM 654 O O . GLN A 1 83 ? -13.654 5.193 0.089 1.00 94.31 83 GLN A O 1
ATOM 659 N N . SER A 1 84 ? -11.855 3.945 0.566 1.00 94.25 84 SER A N 1
ATOM 660 C CA . SER A 1 84 ? -11.658 4.499 1.906 1.00 94.25 84 SER A CA 1
ATOM 661 C C . SER A 1 84 ? -11.232 5.972 1.919 1.00 94.25 84 SER A C 1
ATOM 663 O O . SER A 1 84 ? -11.304 6.610 2.967 1.00 94.25 84 SER A O 1
ATOM 665 N N . SER A 1 85 ? -10.881 6.573 0.777 1.00 94.50 85 SER A N 1
ATOM 666 C CA . SER A 1 85 ? -10.496 7.995 0.675 1.00 94.50 85 SER A CA 1
ATOM 667 C C . SER A 1 85 ? -11.555 8.964 1.213 1.00 94.50 85 SER A C 1
ATOM 669 O O . SER A 1 85 ? -11.222 10.069 1.648 1.00 94.50 85 SER A O 1
ATOM 671 N N . LYS A 1 86 ? -12.827 8.538 1.270 1.00 94.56 86 LYS A N 1
ATOM 672 C CA . LYS A 1 86 ? -13.921 9.265 1.940 1.00 94.56 86 LYS A CA 1
ATOM 673 C C . LYS A 1 86 ? -13.612 9.624 3.406 1.00 94.56 86 LYS A C 1
ATOM 675 O O . LYS A 1 86 ? -14.162 10.593 3.923 1.00 94.56 86 LYS A O 1
ATOM 680 N N . TYR A 1 87 ? -12.692 8.907 4.057 1.00 95.88 87 TYR A N 1
ATOM 681 C CA . TYR A 1 87 ? -12.272 9.140 5.441 1.00 95.88 87 TYR A CA 1
ATOM 682 C C . TYR A 1 87 ? -11.105 10.123 5.612 1.00 95.88 87 TYR A C 1
ATOM 684 O O . TYR A 1 87 ? -10.779 10.462 6.751 1.00 95.88 87 TYR A O 1
ATOM 692 N N . ILE A 1 88 ? -10.503 10.643 4.534 1.00 96.75 88 ILE A N 1
ATOM 693 C CA . ILE A 1 88 ? -9.382 11.601 4.626 1.00 96.75 88 ILE A CA 1
ATOM 694 C C . ILE A 1 88 ? -9.811 12.860 5.387 1.00 96.75 88 ILE A C 1
ATOM 696 O O . ILE A 1 88 ? -9.207 13.234 6.394 1.00 96.75 88 ILE A O 1
ATOM 700 N N . LEU A 1 89 ? -10.889 13.503 4.939 1.00 97.06 89 LEU A N 1
ATOM 701 C CA . LEU A 1 89 ? -11.361 14.749 5.537 1.00 97.06 89 LEU A CA 1
ATOM 702 C C . LEU A 1 89 ? -11.904 14.558 6.970 1.00 97.06 89 LEU A C 1
ATOM 704 O O . LEU A 1 89 ? -11.532 15.356 7.837 1.00 97.06 89 LEU A O 1
ATOM 708 N N . PRO A 1 90 ? -12.708 13.513 7.268 1.00 96.19 90 PRO A N 1
ATOM 709 C CA . PRO A 1 90 ? -13.051 13.144 8.643 1.00 96.19 90 PRO A CA 1
ATOM 710 C C . PRO A 1 90 ? -11.831 12.955 9.555 1.00 96.19 90 PRO A C 1
ATOM 712 O O . PRO A 1 90 ? -11.802 13.508 10.653 1.00 96.19 90 PRO A O 1
ATOM 715 N N . THR A 1 91 ? -10.792 12.258 9.087 1.00 95.69 91 THR A N 1
ATOM 716 C CA . THR A 1 91 ? -9.557 12.027 9.857 1.00 95.69 91 THR A CA 1
ATOM 717 C C . THR A 1 91 ? -8.830 13.332 10.180 1.00 95.69 91 THR A C 1
ATOM 719 O O . THR A 1 91 ? -8.445 13.555 11.330 1.00 95.69 91 THR A O 1
ATOM 722 N N . ILE A 1 92 ? -8.691 14.235 9.202 1.00 96.50 92 ILE A N 1
ATOM 723 C CA . ILE A 1 92 ? -8.062 15.553 9.405 1.00 96.50 92 ILE A CA 1
ATOM 724 C C . ILE A 1 92 ? -8.834 16.365 10.453 1.00 96.50 92 ILE A C 1
ATOM 726 O O . ILE A 1 92 ? -8.239 16.938 11.371 1.00 96.50 92 ILE A O 1
ATOM 730 N N . ARG A 1 93 ? -10.165 16.402 10.323 1.00 96.12 93 ARG A N 1
ATOM 731 C CA . ARG A 1 93 ? -11.055 17.214 11.167 1.00 96.12 93 ARG A CA 1
ATOM 732 C C . ARG A 1 93 ? -11.292 16.629 12.557 1.00 96.12 93 ARG A C 1
ATOM 734 O O . ARG A 1 93 ? -11.711 17.370 13.446 1.00 96.12 93 ARG A O 1
ATOM 741 N N . SER A 1 94 ? -11.039 15.336 12.759 1.00 93.75 94 SER A N 1
ATOM 742 C CA . SER A 1 94 ? -11.277 14.677 14.041 1.00 93.75 94 SER A CA 1
ATOM 743 C C . SER A 1 94 ? -10.488 15.358 15.158 1.00 93.75 94 SER A C 1
ATOM 745 O O . SER A 1 94 ? -9.275 15.520 15.073 1.00 93.75 94 SER A O 1
ATOM 747 N N . LYS A 1 95 ? -11.163 15.759 16.234 1.00 91.19 95 LYS A N 1
ATOM 748 C CA . LYS A 1 95 ? -10.507 16.279 17.448 1.00 91.19 95 LYS A CA 1
ATOM 749 C C . LYS A 1 95 ? -10.170 15.172 18.452 1.00 91.19 95 LYS A C 1
ATOM 751 O O . LYS A 1 95 ? -9.459 15.435 19.413 1.00 91.19 95 LYS A O 1
ATOM 756 N N . LYS A 1 96 ? -10.689 13.961 18.225 1.00 88.19 96 LYS A N 1
ATOM 757 C CA . LYS A 1 96 ? -10.561 12.806 19.125 1.00 88.19 96 LYS A CA 1
ATOM 758 C C . LYS A 1 96 ? -9.300 11.993 18.845 1.00 88.19 96 LYS A C 1
ATOM 760 O O . LYS A 1 96 ? -8.693 11.464 19.768 1.00 88.19 96 LYS A O 1
ATOM 765 N N . LEU A 1 97 ? -8.890 11.926 17.578 1.00 90.62 97 LEU A N 1
ATOM 766 C CA . LEU A 1 97 ? -7.686 11.204 17.182 1.00 90.62 97 LEU A CA 1
ATOM 767 C C . LEU A 1 97 ? -6.425 11.910 17.679 1.00 90.62 97 LEU A C 1
ATOM 769 O O . LEU A 1 97 ? -6.227 13.105 17.440 1.00 90.62 97 LEU A O 1
ATOM 773 N N . GLN A 1 98 ? -5.528 11.138 18.287 1.00 90.38 98 GLN A N 1
ATOM 774 C CA . GLN A 1 98 ? -4.181 11.596 18.602 1.00 90.38 98 GLN A CA 1
ATOM 775 C C . GLN A 1 98 ? -3.386 11.846 17.314 1.00 90.38 98 GLN A C 1
ATOM 777 O O . GLN A 1 98 ? -3.611 11.195 16.293 1.00 90.38 98 GLN A O 1
ATOM 782 N N . ASN A 1 99 ? -2.390 12.735 17.365 1.00 91.19 99 ASN A N 1
ATOM 783 C CA . ASN A 1 99 ? -1.579 13.081 16.190 1.00 91.19 99 ASN A CA 1
ATOM 784 C C . ASN A 1 99 ? -0.919 11.857 15.532 1.00 91.19 99 ASN A C 1
ATOM 786 O O . ASN A 1 99 ? -0.877 11.780 14.307 1.00 91.19 99 ASN A O 1
ATOM 790 N N . LYS A 1 100 ? -0.469 10.877 16.330 1.00 89.75 100 LYS A N 1
ATOM 791 C CA . LYS A 1 100 ? 0.100 9.621 15.818 1.00 89.75 100 LYS A CA 1
ATOM 792 C C . LYS A 1 100 ? -0.935 8.793 15.044 1.00 89.75 100 LYS A C 1
ATOM 794 O O . LYS A 1 100 ? -0.668 8.390 13.919 1.00 89.75 100 LYS A O 1
ATOM 799 N N . GLN A 1 101 ? -2.134 8.622 15.602 1.00 90.38 101 GLN A N 1
ATOM 800 C CA . GLN A 1 101 ? -3.237 7.897 14.959 1.00 90.38 101 GLN A CA 1
ATOM 801 C C . GLN A 1 101 ? -3.682 8.584 13.665 1.00 90.38 101 GLN A C 1
ATOM 803 O O . GLN A 1 101 ? -3.878 7.922 12.651 1.00 90.38 101 GLN A O 1
ATOM 808 N N . LYS A 1 102 ? -3.792 9.921 13.679 1.00 93.06 102 LYS A N 1
ATOM 809 C CA . LYS A 1 102 ? -4.090 10.706 12.474 1.00 93.06 102 LYS A CA 1
ATOM 810 C C . LYS A 1 102 ? -3.050 10.481 11.393 1.00 93.06 102 LYS A C 1
ATOM 812 O O . LYS A 1 102 ? -3.415 10.276 10.245 1.00 93.06 102 LYS A O 1
ATOM 817 N N . PHE A 1 103 ? -1.772 10.542 11.753 1.00 92.81 103 PHE A N 1
ATOM 818 C CA . PHE A 1 103 ? -0.685 10.350 10.806 1.00 92.81 103 PHE A CA 1
ATOM 819 C C . PHE A 1 103 ? -0.728 8.952 10.181 1.00 92.81 103 PHE A C 1
ATOM 821 O O . PHE A 1 103 ? -0.700 8.841 8.961 1.00 92.81 103 PHE A O 1
ATOM 828 N N . GLU A 1 104 ? -0.874 7.901 10.989 1.00 91.56 104 GLU A N 1
ATOM 829 C CA . GLU A 1 104 ? -0.971 6.518 10.500 1.00 91.56 104 GLU A CA 1
ATOM 830 C C . GLU A 1 104 ? -2.194 6.298 9.591 1.00 91.56 104 GLU A C 1
ATOM 832 O O . GLU A 1 104 ? -2.064 5.721 8.507 1.00 91.56 104 GLU A O 1
ATOM 837 N N . LEU A 1 105 ? -3.369 6.813 9.983 1.00 92.69 105 LEU A N 1
ATOM 838 C CA . LEU A 1 105 ? -4.580 6.769 9.155 1.00 92.69 105 LEU A CA 1
ATOM 839 C C . LEU A 1 105 ? -4.366 7.507 7.834 1.00 92.69 105 LEU A C 1
ATOM 841 O O . LEU A 1 105 ? -4.627 6.953 6.772 1.00 92.69 105 LEU A O 1
ATOM 845 N N . LEU A 1 106 ? -3.863 8.743 7.878 1.00 94.94 106 LEU A N 1
ATOM 846 C CA . LEU A 1 106 ? -3.665 9.557 6.679 1.00 94.94 106 LEU A CA 1
ATOM 847 C C . LEU A 1 106 ? -2.623 8.956 5.743 1.00 94.94 106 LEU A C 1
ATOM 849 O O . LEU A 1 106 ? -2.848 8.955 4.538 1.00 94.94 106 LEU A O 1
ATOM 853 N N . MET A 1 107 ? -1.529 8.402 6.266 1.00 92.44 107 MET A N 1
ATOM 854 C CA . MET A 1 107 ? -0.543 7.701 5.442 1.00 92.44 107 MET A CA 1
ATOM 855 C C . MET A 1 107 ? -1.169 6.509 4.721 1.00 92.44 107 MET A C 1
ATOM 857 O O . MET A 1 107 ? -0.941 6.332 3.526 1.00 92.44 107 MET A O 1
ATOM 861 N N . THR A 1 108 ? -2.019 5.742 5.405 1.00 91.62 108 THR A N 1
ATOM 862 C CA . THR A 1 108 ? -2.731 4.613 4.790 1.00 91.62 108 THR A CA 1
ATOM 863 C C . THR A 1 108 ? -3.733 5.085 3.732 1.00 91.62 108 THR A C 1
ATOM 865 O O . THR A 1 108 ? -3.724 4.586 2.609 1.00 91.62 108 THR A O 1
ATOM 868 N N . LEU A 1 109 ? -4.531 6.109 4.047 1.00 94.19 109 LEU A N 1
ATOM 869 C CA . LEU A 1 109 ? -5.555 6.668 3.158 1.00 94.19 109 LEU A CA 1
ATOM 870 C C . LEU A 1 109 ? -4.971 7.373 1.921 1.00 94.19 109 LEU A C 1
ATOM 872 O O . LEU A 1 109 ? -5.591 7.376 0.859 1.00 94.19 109 LEU A O 1
ATOM 876 N N . LEU A 1 110 ? -3.787 7.982 2.041 1.00 94.06 110 LEU A N 1
ATOM 877 C CA . LEU A 1 110 ? -3.114 8.689 0.945 1.00 94.06 110 LEU A CA 1
ATOM 878 C C . LEU A 1 110 ? -2.262 7.766 0.070 1.00 94.06 110 LEU A C 1
ATOM 880 O O . LEU A 1 110 ? -2.032 8.085 -1.097 1.00 94.06 110 LEU A O 1
ATOM 884 N N . LYS A 1 111 ? -1.831 6.614 0.598 1.00 91.19 111 LYS A N 1
ATOM 885 C CA . LYS A 1 111 ? -1.016 5.624 -0.117 1.00 91.19 111 LYS A CA 1
ATOM 886 C C . LYS A 1 111 ? -1.502 5.318 -1.542 1.00 91.19 111 LYS A C 1
ATOM 888 O O . LYS A 1 111 ? -0.676 5.430 -2.446 1.00 91.19 111 LYS A O 1
ATOM 893 N N . PRO A 1 112 ? -2.780 4.977 -1.809 1.00 91.06 112 PRO A N 1
ATOM 894 C CA . PRO A 1 112 ? -3.208 4.655 -3.173 1.00 91.06 112 PRO A CA 1
ATOM 895 C C . PRO A 1 112 ? -3.026 5.816 -4.163 1.00 91.06 112 PRO A C 1
ATOM 897 O O . PRO A 1 112 ? -2.708 5.583 -5.328 1.00 91.06 112 PRO A O 1
ATOM 900 N N . TRP A 1 113 ? -3.163 7.063 -3.709 1.00 90.44 113 TRP A N 1
ATOM 901 C CA . TRP A 1 113 ? -2.988 8.252 -4.546 1.00 90.44 113 TRP A CA 1
ATOM 902 C C . TRP A 1 113 ? -1.520 8.532 -4.851 1.00 90.44 113 TRP A C 1
ATOM 904 O O . TRP A 1 113 ? -1.184 8.855 -5.988 1.00 90.44 113 TRP A O 1
ATOM 914 N N . LEU A 1 114 ? -0.642 8.355 -3.860 1.00 91.62 114 LEU A N 1
ATOM 915 C CA . LEU A 1 114 ? 0.805 8.478 -4.051 1.00 91.62 114 LEU A CA 1
ATOM 916 C C . LEU A 1 114 ? 1.313 7.461 -5.079 1.00 91.62 114 LEU A C 1
ATOM 918 O O . LEU A 1 114 ? 2.044 7.833 -5.993 1.00 91.62 114 LEU A O 1
ATOM 922 N N . MET A 1 115 ? 0.843 6.214 -4.991 1.00 89.56 115 MET A N 1
ATOM 923 C CA . MET A 1 115 ? 1.192 5.162 -5.953 1.00 89.56 115 MET A CA 1
ATOM 924 C C . MET A 1 115 ? 0.625 5.456 -7.353 1.00 89.56 115 MET A C 1
ATOM 926 O O . MET A 1 115 ? 1.268 5.173 -8.361 1.00 89.56 115 MET A O 1
ATOM 930 N N . GLY A 1 116 ? -0.559 6.074 -7.441 1.00 88.69 116 GLY A N 1
ATOM 931 C CA . GLY A 1 116 ? -1.113 6.552 -8.711 1.00 88.69 116 GLY A CA 1
ATOM 932 C C . GLY A 1 116 ? -0.262 7.651 -9.362 1.00 88.69 116 GLY A C 1
ATOM 933 O O . GLY A 1 116 ? -0.008 7.600 -10.565 1.00 88.69 116 GLY A O 1
ATOM 934 N N . ILE A 1 117 ? 0.220 8.618 -8.575 1.00 89.31 117 ILE A N 1
ATOM 935 C CA . ILE A 1 117 ? 1.123 9.681 -9.051 1.00 89.31 117 ILE A CA 1
ATOM 936 C C . ILE A 1 117 ? 2.454 9.088 -9.522 1.00 89.31 117 ILE A C 1
ATOM 938 O O . ILE A 1 117 ? 2.919 9.428 -10.609 1.00 89.31 117 ILE A O 1
ATOM 942 N N . GLU A 1 118 ? 3.043 8.180 -8.740 1.00 86.88 118 GLU A N 1
ATOM 943 C CA . GLU A 1 118 ? 4.263 7.457 -9.111 1.00 86.88 118 GLU A CA 1
ATOM 944 C C . GLU A 1 118 ? 4.108 6.775 -10.477 1.00 86.88 118 GLU A C 1
ATOM 946 O O . GLU A 1 118 ? 4.959 6.927 -11.353 1.00 86.88 118 GLU A O 1
ATOM 951 N N . TYR A 1 119 ? 2.978 6.101 -10.701 1.00 87.81 119 TYR A N 1
ATOM 952 C CA . TYR A 1 119 ? 2.702 5.424 -11.964 1.00 87.81 119 TYR A CA 1
ATOM 953 C C . TYR A 1 119 ? 2.641 6.387 -13.163 1.00 87.81 119 TYR A C 1
ATOM 955 O O . TYR A 1 119 ? 3.206 6.102 -14.222 1.00 87.81 119 TYR A O 1
ATOM 963 N N . ILE A 1 120 ? 2.007 7.554 -13.000 1.00 87.25 120 ILE A N 1
ATOM 964 C CA . ILE A 1 120 ? 1.961 8.599 -14.039 1.00 87.25 120 ILE A CA 1
ATOM 965 C C . ILE A 1 120 ? 3.373 9.100 -14.365 1.00 87.25 120 ILE A C 1
ATOM 967 O O . ILE A 1 120 ? 3.710 9.259 -15.540 1.00 87.25 120 ILE A O 1
ATOM 971 N N . ILE A 1 121 ? 4.206 9.315 -13.342 1.00 85.25 121 ILE A N 1
ATOM 972 C CA . ILE A 1 121 ? 5.599 9.745 -13.514 1.00 85.25 121 ILE A CA 1
ATOM 973 C C . ILE A 1 121 ? 6.381 8.701 -14.321 1.00 85.25 121 ILE A C 1
ATOM 975 O O . ILE A 1 121 ? 7.057 9.065 -15.282 1.00 85.25 121 ILE A O 1
ATOM 979 N N . VAL A 1 122 ? 6.249 7.411 -13.993 1.00 84.88 122 VAL A N 1
ATOM 980 C CA . VAL A 1 122 ? 6.931 6.322 -14.715 1.00 84.88 122 VAL A CA 1
ATOM 981 C C . VAL A 1 122 ? 6.510 6.267 -16.187 1.00 84.88 122 VAL A C 1
ATOM 983 O O . VAL A 1 122 ? 7.375 6.182 -17.062 1.00 84.88 122 VAL A O 1
ATOM 986 N N . ILE A 1 123 ? 5.209 6.368 -16.488 1.00 86.38 123 ILE A N 1
ATOM 987 C CA . ILE A 1 123 ? 4.718 6.403 -17.877 1.00 86.38 123 ILE A CA 1
ATOM 988 C C . ILE A 1 123 ? 5.289 7.603 -18.628 1.00 86.38 123 ILE A C 1
ATOM 990 O O . ILE A 1 123 ? 5.785 7.455 -19.745 1.00 86.38 123 ILE A O 1
ATOM 994 N N . TYR A 1 124 ? 5.226 8.789 -18.025 1.00 84.00 124 TYR A N 1
ATOM 995 C CA . TYR A 1 124 ? 5.747 10.002 -18.641 1.00 84.00 124 TYR A CA 1
ATOM 996 C C . TYR A 1 124 ? 7.242 9.866 -18.953 1.00 84.00 124 TYR A C 1
ATOM 998 O O . TYR A 1 124 ? 7.671 10.150 -20.072 1.00 84.00 124 TYR A O 1
ATOM 1006 N N . THR A 1 125 ? 8.027 9.351 -18.005 1.00 81.88 125 THR A N 1
ATOM 1007 C CA . THR A 1 125 ? 9.448 9.060 -18.207 1.00 81.88 125 THR A CA 1
ATOM 1008 C C . THR A 1 125 ? 9.672 8.099 -19.375 1.00 81.88 125 THR A C 1
ATOM 1010 O O . THR A 1 125 ? 10.532 8.368 -20.214 1.00 81.88 125 THR A O 1
ATOM 1013 N N . LEU A 1 126 ? 8.886 7.024 -19.485 1.00 84.19 126 LEU A N 1
ATOM 1014 C CA . LEU A 1 126 ? 9.003 6.065 -20.586 1.00 84.19 126 LEU A CA 1
ATOM 1015 C C . LEU A 1 126 ? 8.719 6.715 -21.950 1.00 84.19 126 LEU A C 1
ATOM 1017 O O . LEU A 1 126 ? 9.494 6.528 -22.888 1.00 84.19 126 LEU A O 1
ATOM 1021 N N . ILE A 1 127 ? 7.655 7.518 -22.052 1.00 84.50 127 ILE A N 1
ATOM 1022 C CA . ILE A 1 127 ? 7.304 8.253 -23.279 1.00 84.50 127 ILE A CA 1
ATOM 1023 C C . ILE A 1 127 ? 8.450 9.182 -23.694 1.00 84.50 127 ILE A C 1
ATOM 1025 O O . ILE A 1 127 ? 8.834 9.216 -24.863 1.00 84.50 127 ILE A O 1
ATOM 1029 N N . MET A 1 128 ? 9.034 9.908 -22.738 1.00 79.88 128 MET A N 1
ATOM 1030 C CA . MET A 1 128 ? 10.142 10.824 -23.007 1.00 79.88 128 MET A CA 1
ATOM 1031 C C . MET A 1 128 ? 11.405 10.097 -23.483 1.00 79.88 128 MET A C 1
ATOM 1033 O O . MET A 1 128 ? 12.076 10.577 -24.398 1.00 79.88 128 MET A O 1
ATOM 1037 N N . ILE A 1 129 ? 11.708 8.926 -22.913 1.00 79.50 129 ILE A N 1
ATOM 1038 C CA . ILE A 1 129 ? 12.821 8.078 -23.359 1.00 79.50 129 ILE A CA 1
ATOM 1039 C C . ILE A 1 129 ? 12.603 7.636 -24.810 1.00 79.50 129 ILE A C 1
ATOM 1041 O O . ILE A 1 129 ? 13.487 7.842 -25.642 1.00 79.50 129 ILE A O 1
ATOM 1045 N N . VAL A 1 130 ? 11.423 7.097 -25.134 1.00 83.44 130 VAL A N 1
ATOM 1046 C CA . VAL A 1 130 ? 11.088 6.635 -26.493 1.00 83.44 130 VAL A CA 1
ATOM 1047 C C . VAL A 1 130 ? 11.173 7.778 -27.505 1.00 83.44 130 VAL A C 1
ATOM 1049 O O . VAL A 1 130 ? 11.836 7.637 -28.531 1.00 83.44 130 VAL A O 1
ATOM 1052 N N . ASN A 1 131 ? 10.582 8.934 -27.193 1.00 78.31 131 ASN A N 1
ATOM 1053 C CA . ASN A 1 131 ? 10.632 10.108 -28.065 1.00 78.31 131 ASN A CA 1
ATOM 1054 C C . ASN A 1 131 ? 12.072 10.546 -28.354 1.00 78.31 131 ASN A C 1
ATOM 1056 O O . ASN A 1 131 ? 12.397 10.851 -29.497 1.00 78.31 131 ASN A O 1
ATOM 1060 N N . SER A 1 132 ? 12.956 10.530 -27.356 1.00 73.44 132 SER A N 1
ATOM 1061 C CA . SER A 1 132 ? 14.360 10.908 -27.560 1.00 73.44 132 SER A CA 1
ATOM 1062 C C . SER A 1 132 ? 15.162 9.920 -28.397 1.00 73.44 132 SER A C 1
ATOM 1064 O O . SER A 1 132 ? 16.033 10.334 -29.158 1.00 73.44 132 SER A O 1
ATOM 1066 N N . ALA A 1 133 ? 14.859 8.624 -28.281 1.00 74.31 133 ALA A N 1
ATOM 1067 C CA . ALA A 1 133 ? 15.526 7.585 -29.054 1.00 74.31 133 ALA A CA 1
ATOM 1068 C C . ALA A 1 133 ? 15.174 7.692 -30.546 1.00 74.31 133 ALA A C 1
ATOM 1070 O O . ALA A 1 133 ? 15.995 7.364 -31.397 1.00 74.31 133 ALA A O 1
ATOM 1071 N N . ILE A 1 134 ? 13.968 8.180 -30.854 1.00 79.06 134 ILE A N 1
ATOM 1072 C CA . ILE A 1 134 ? 13.472 8.379 -32.220 1.00 79.06 134 ILE A CA 1
ATOM 1073 C C . ILE A 1 134 ? 13.915 9.738 -32.785 1.00 79.06 134 ILE A C 1
ATOM 1075 O O . ILE A 1 134 ? 14.328 9.823 -33.939 1.00 79.06 134 ILE A O 1
ATOM 1079 N N . LEU A 1 135 ? 13.838 10.809 -31.988 1.00 70.25 135 LEU A N 1
ATOM 1080 C CA . LEU A 1 135 ? 14.020 12.195 -32.445 1.00 70.25 135 LEU A CA 1
ATOM 1081 C C . LEU A 1 135 ? 15.464 12.716 -32.319 1.00 70.25 135 LEU A C 1
ATOM 1083 O O . LEU A 1 135 ? 15.709 13.890 -32.567 1.00 70.25 135 LEU A O 1
ATOM 1087 N N . SER A 1 136 ? 16.431 11.849 -31.994 1.00 63.06 136 SER A N 1
ATOM 1088 C CA . SER A 1 136 ? 17.892 12.096 -31.991 1.00 63.06 136 SER A CA 1
ATOM 1089 C C . SER A 1 136 ? 18.431 13.150 -31.008 1.00 63.06 136 SER A C 1
ATOM 1091 O O . SER A 1 136 ? 19.633 13.171 -30.747 1.00 63.06 136 SER A O 1
ATOM 1093 N N . GLU A 1 137 ? 17.591 13.994 -30.408 1.00 70.81 137 GLU A N 1
ATOM 1094 C CA . GLU A 1 137 ? 18.024 15.005 -29.441 1.00 70.81 137 GLU A CA 1
ATOM 1095 C C . GLU A 1 137 ? 17.714 14.578 -28.002 1.00 70.81 137 GLU A C 1
ATOM 1097 O O . GLU A 1 137 ? 16.625 14.782 -27.459 1.00 70.81 137 GLU A O 1
ATOM 1102 N N . ILE A 1 138 ? 18.715 13.991 -27.341 1.00 70.50 138 ILE A N 1
ATOM 1103 C CA . ILE A 1 138 ? 18.660 13.744 -25.898 1.00 70.50 138 ILE A CA 1
ATOM 1104 C C . ILE A 1 138 ? 18.856 15.079 -25.172 1.00 70.50 138 ILE A C 1
ATOM 1106 O O . ILE A 1 138 ? 19.982 15.555 -24.995 1.00 70.50 138 ILE A O 1
ATOM 1110 N N . THR A 1 139 ? 17.755 15.663 -24.702 1.00 78.69 139 THR A N 1
ATOM 1111 C CA . THR A 1 139 ? 17.788 16.873 -23.872 1.00 78.69 139 THR A CA 1
ATOM 1112 C C . THR A 1 139 ? 18.483 16.615 -22.529 1.00 78.69 139 THR A C 1
ATOM 1114 O O . THR A 1 139 ? 18.474 15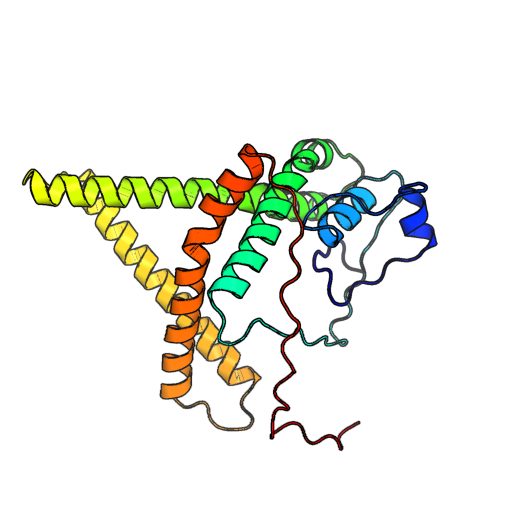.503 -21.995 1.00 78.69 139 THR A O 1
ATOM 1117 N N . GLN A 1 140 ? 19.080 17.655 -21.935 1.00 80.44 140 GLN A N 1
ATOM 1118 C CA . GLN A 1 140 ? 19.750 17.546 -20.631 1.00 80.44 140 GLN A CA 1
ATOM 1119 C C . GLN A 1 140 ? 18.792 17.081 -19.523 1.00 80.44 140 GLN A C 1
ATOM 1121 O O . GLN A 1 140 ? 19.155 16.244 -18.698 1.00 80.44 140 GLN A O 1
ATOM 1126 N N . SER A 1 141 ? 17.550 17.570 -19.540 1.00 78.50 141 SER A N 1
ATOM 1127 C CA . SER A 1 141 ? 16.503 17.156 -18.602 1.00 78.50 141 SER A CA 1
ATOM 1128 C C . SER A 1 141 ? 16.215 15.661 -18.694 1.00 78.50 141 SER A C 1
ATOM 1130 O O . SER A 1 141 ? 16.051 15.001 -17.672 1.00 78.50 141 SER A O 1
ATOM 1132 N N . LEU A 1 142 ? 16.224 15.096 -19.903 1.00 75.56 142 LEU A N 1
ATOM 1133 C CA . LEU A 1 142 ? 16.011 13.668 -20.079 1.00 75.56 142 LEU A CA 1
ATOM 1134 C C . LEU A 1 142 ? 17.175 12.826 -19.553 1.00 75.56 142 LEU A C 1
ATOM 1136 O O . LEU A 1 142 ? 16.931 11.796 -18.932 1.00 75.56 142 LEU A O 1
ATOM 1140 N N . LYS A 1 143 ? 18.428 13.268 -19.732 1.00 80.19 143 LYS A N 1
ATOM 1141 C CA . LYS A 1 143 ? 19.589 12.576 -19.141 1.00 80.19 143 LYS A CA 1
ATOM 1142 C C . LYS A 1 143 ? 19.445 12.458 -17.627 1.00 80.19 143 LYS A C 1
ATOM 1144 O O . LYS A 1 143 ? 19.670 11.383 -17.082 1.00 80.19 143 LYS A O 1
ATOM 1149 N N . ILE A 1 144 ? 19.022 13.537 -16.964 1.00 82.50 144 ILE A N 1
ATOM 1150 C CA . ILE A 1 144 ? 18.774 13.542 -15.516 1.00 82.50 144 ILE A CA 1
ATOM 1151 C C . ILE A 1 144 ? 17.686 12.525 -15.159 1.00 82.50 144 ILE A C 1
ATOM 1153 O O . ILE A 1 144 ? 17.890 11.708 -14.268 1.00 82.50 144 ILE A O 1
ATOM 1157 N N . VAL A 1 145 ? 16.562 12.525 -15.880 1.00 80.00 145 VAL A N 1
ATOM 1158 C CA . VAL A 1 145 ? 15.457 11.584 -15.635 1.00 80.00 145 VAL A CA 1
ATOM 1159 C C . VAL A 1 145 ? 15.896 10.128 -15.825 1.00 80.00 145 VAL A C 1
ATOM 1161 O O . VAL A 1 145 ? 15.575 9.288 -14.989 1.00 80.00 145 VAL A O 1
ATOM 1164 N N . VAL A 1 146 ? 16.663 9.819 -16.874 1.00 79.56 146 VAL A N 1
ATOM 1165 C CA . VAL A 1 146 ? 17.191 8.466 -17.123 1.00 79.56 146 VAL A CA 1
ATOM 1166 C C . VAL A 1 146 ? 18.152 8.035 -16.017 1.00 79.56 146 VAL A C 1
ATOM 1168 O O . VAL A 1 146 ? 18.041 6.920 -15.512 1.00 79.56 146 VAL A O 1
ATOM 1171 N N . VAL A 1 147 ? 19.068 8.913 -15.598 1.00 85.88 147 VAL A N 1
ATOM 1172 C CA . VAL A 1 147 ? 19.988 8.629 -14.486 1.00 85.88 147 VAL A CA 1
ATOM 1173 C C . VAL A 1 147 ? 19.210 8.366 -13.198 1.00 85.88 147 VAL A C 1
ATOM 1175 O O . VAL A 1 147 ? 19.472 7.368 -12.531 1.00 85.88 147 VAL A O 1
ATOM 1178 N N . LEU A 1 148 ? 18.218 9.200 -12.871 1.00 85.56 148 LEU A N 1
ATOM 1179 C CA . LEU A 1 148 ? 17.360 8.995 -11.702 1.00 85.56 148 LEU A CA 1
ATOM 1180 C C . LEU A 1 148 ? 16.601 7.667 -11.782 1.00 85.56 148 LEU A C 1
ATOM 1182 O O . LEU A 1 148 ? 16.548 6.945 -10.793 1.00 85.56 148 LEU A O 1
ATOM 1186 N N . PHE A 1 149 ? 16.067 7.308 -12.951 1.00 83.50 149 PHE A N 1
ATOM 1187 C CA . PHE A 1 149 ? 15.376 6.035 -13.158 1.00 83.50 149 PHE A CA 1
ATOM 1188 C C . PHE A 1 149 ? 16.298 4.828 -12.923 1.00 83.50 149 PHE A C 1
ATOM 1190 O O . PHE A 1 149 ? 15.912 3.874 -12.244 1.00 83.50 149 PHE A O 1
ATOM 1197 N N . ILE A 1 150 ? 17.536 4.880 -13.427 1.00 87.00 150 ILE A N 1
ATOM 1198 C CA . ILE A 1 150 ? 18.543 3.832 -13.202 1.00 87.00 150 ILE A CA 1
ATOM 1199 C C . ILE A 1 150 ? 18.895 3.739 -11.714 1.00 87.00 150 ILE A C 1
ATOM 1201 O O . ILE A 1 150 ? 18.888 2.646 -11.152 1.00 87.00 150 ILE A O 1
ATOM 1205 N N . VAL A 1 151 ? 19.152 4.874 -11.057 1.00 91.50 151 VAL A N 1
ATOM 1206 C CA . VAL A 1 151 ? 19.469 4.925 -9.621 1.00 91.50 151 VAL A CA 1
ATOM 1207 C C . VAL A 1 151 ? 18.320 4.359 -8.784 1.00 91.50 151 VAL A C 1
ATOM 1209 O O . VAL A 1 151 ? 18.561 3.538 -7.901 1.00 91.50 151 VAL A O 1
ATOM 1212 N N . MET A 1 152 ? 17.075 4.724 -9.093 1.00 88.88 152 MET A N 1
ATOM 1213 C CA . MET A 1 152 ? 15.881 4.193 -8.428 1.00 88.88 152 MET A CA 1
ATOM 1214 C C . MET A 1 152 ? 15.723 2.685 -8.644 1.00 88.88 152 MET A C 1
ATOM 1216 O O . MET A 1 152 ? 15.408 1.958 -7.706 1.00 88.88 152 MET A O 1
ATOM 1220 N N . SER A 1 153 ? 15.997 2.193 -9.854 1.00 88.44 153 SER A N 1
ATOM 1221 C CA . SER A 1 153 ? 15.942 0.759 -10.161 1.00 88.44 153 SER A CA 1
ATOM 1222 C C . SER A 1 153 ? 16.989 -0.029 -9.367 1.00 88.44 153 SER A C 1
ATOM 1224 O O . SER A 1 153 ? 16.674 -1.061 -8.777 1.00 88.44 153 SER A O 1
ATOM 1226 N N . ILE A 1 154 ? 18.223 0.486 -9.289 1.00 93.56 154 ILE A N 1
ATOM 1227 C CA . ILE A 1 154 ? 19.296 -0.097 -8.468 1.00 93.56 154 ILE A CA 1
ATOM 1228 C C . ILE A 1 154 ? 18.906 -0.076 -6.989 1.00 93.56 154 ILE A C 1
ATOM 1230 O O . ILE A 1 154 ? 19.098 -1.071 -6.294 1.00 93.56 154 ILE A O 1
ATOM 1234 N N . TYR A 1 155 ? 18.325 1.027 -6.513 1.00 93.38 155 TY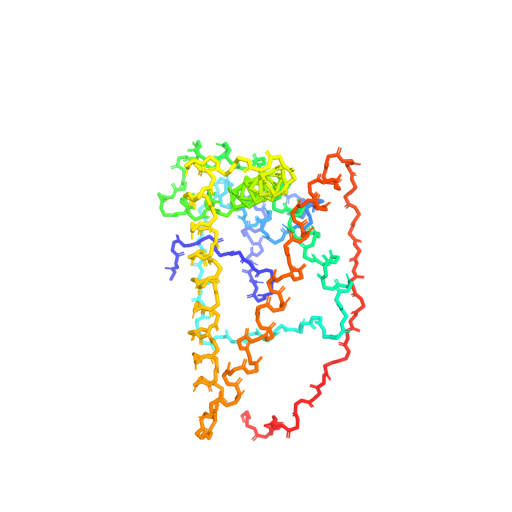R A N 1
ATOM 1235 C CA . TYR A 1 155 ? 17.853 1.154 -5.137 1.00 93.38 155 TYR A CA 1
ATOM 1236 C C . TYR A 1 155 ? 16.793 0.099 -4.791 1.00 93.38 155 TYR A C 1
ATOM 1238 O O . TYR A 1 155 ? 16.916 -0.559 -3.762 1.00 93.38 155 TYR A O 1
ATOM 1246 N N . ILE A 1 156 ? 15.800 -0.128 -5.658 1.00 91.56 156 ILE A N 1
ATOM 1247 C CA . ILE A 1 156 ? 14.766 -1.157 -5.445 1.00 91.56 156 ILE A CA 1
ATOM 1248 C C . ILE A 1 156 ? 15.395 -2.553 -5.359 1.00 91.56 156 ILE A C 1
ATOM 1250 O O . ILE A 1 156 ? 15.088 -3.311 -4.440 1.00 91.56 156 ILE A O 1
ATOM 1254 N N . ILE A 1 157 ? 16.306 -2.887 -6.278 1.00 94.06 157 ILE A N 1
ATOM 1255 C CA . ILE A 1 157 ? 17.007 -4.180 -6.267 1.00 94.06 157 ILE A CA 1
ATOM 1256 C C . ILE A 1 157 ? 17.830 -4.334 -4.983 1.00 94.06 157 ILE A C 1
ATOM 1258 O O . ILE A 1 157 ? 17.810 -5.395 -4.364 1.00 94.06 157 ILE A O 1
ATOM 1262 N N . PHE A 1 158 ? 18.517 -3.275 -4.554 1.00 94.75 158 PHE A N 1
ATOM 1263 C CA . PHE A 1 158 ? 19.293 -3.273 -3.317 1.00 94.75 158 PHE A CA 1
ATOM 1264 C C . PHE A 1 158 ? 18.409 -3.481 -2.081 1.00 94.75 158 PHE A C 1
ATOM 1266 O O . PHE A 1 158 ? 18.736 -4.301 -1.227 1.00 94.75 158 PHE A O 1
ATOM 1273 N N . VAL A 1 159 ? 17.264 -2.800 -1.994 1.00 95.06 159 VAL A N 1
ATOM 1274 C CA . VAL A 1 159 ? 16.297 -2.998 -0.902 1.00 95.06 159 VAL A CA 1
ATOM 1275 C C . VAL A 1 159 ? 15.774 -4.434 -0.895 1.00 95.06 159 VAL A C 1
ATOM 1277 O O . VAL A 1 159 ? 15.737 -5.060 0.163 1.00 95.06 159 VAL A O 1
ATOM 1280 N N . ASN A 1 160 ? 15.438 -4.993 -2.060 1.00 94.25 160 ASN A N 1
ATOM 1281 C CA . ASN A 1 160 ? 15.001 -6.386 -2.172 1.00 94.25 160 ASN A CA 1
ATOM 1282 C C . ASN A 1 160 ? 16.092 -7.370 -1.740 1.00 94.25 160 ASN A C 1
ATOM 1284 O O . ASN A 1 160 ? 15.794 -8.373 -1.098 1.00 94.25 160 ASN A O 1
ATOM 1288 N N . PHE A 1 161 ? 17.351 -7.066 -2.050 1.00 94.44 161 PHE A N 1
ATOM 1289 C CA . PHE A 1 161 ? 18.498 -7.854 -1.614 1.00 94.44 161 PHE A CA 1
ATOM 1290 C C . PHE A 1 161 ? 18.672 -7.823 -0.091 1.00 94.44 161 PHE A C 1
ATOM 1292 O O . PHE A 1 161 ? 18.875 -8.866 0.527 1.00 94.44 161 PHE A O 1
ATOM 1299 N N . VAL A 1 162 ? 18.522 -6.652 0.537 1.00 94.06 162 VAL A N 1
ATOM 1300 C CA . VAL A 1 162 ? 18.535 -6.528 2.004 1.00 94.06 162 VAL A CA 1
ATOM 1301 C C . VAL A 1 162 ? 17.397 -7.339 2.630 1.00 94.06 162 VAL A C 1
ATOM 1303 O O . VAL A 1 162 ? 17.637 -8.084 3.578 1.00 94.06 162 VAL A O 1
ATOM 1306 N N . TRP A 1 163 ? 16.182 -7.262 2.081 1.00 92.81 163 TRP A N 1
ATOM 1307 C CA . TRP A 1 163 ? 15.053 -8.071 2.552 1.00 92.81 163 TRP A CA 1
ATOM 1308 C C . TRP A 1 163 ? 15.290 -9.571 2.389 1.00 92.81 163 TRP A C 1
ATOM 1310 O O . TRP A 1 163 ? 14.982 -10.326 3.305 1.00 92.81 163 TRP A O 1
ATOM 1320 N N . ALA A 1 164 ? 15.884 -10.002 1.275 1.00 92.00 164 ALA A N 1
ATOM 1321 C CA . ALA A 1 164 ? 16.245 -11.399 1.064 1.00 92.00 164 ALA A CA 1
ATOM 1322 C C . ALA A 1 164 ? 17.262 -11.890 2.108 1.00 92.00 164 ALA A C 1
ATOM 1324 O O . ALA A 1 164 ? 17.118 -13.000 2.615 1.00 92.00 164 ALA A O 1
ATOM 1325 N N . ILE A 1 165 ? 18.248 -11.066 2.489 1.00 90.94 165 ILE A N 1
ATOM 1326 C CA . ILE A 1 165 ? 19.185 -11.397 3.578 1.00 90.94 165 ILE A CA 1
ATOM 1327 C C . ILE A 1 165 ? 18.440 -11.576 4.904 1.00 90.94 165 ILE A C 1
ATOM 1329 O O . ILE A 1 165 ? 18.681 -12.558 5.604 1.00 90.94 165 ILE A O 1
ATOM 1333 N N . LEU A 1 166 ? 17.560 -10.634 5.255 1.00 90.69 166 LEU A N 1
ATOM 1334 C CA . LEU A 1 166 ? 16.810 -10.679 6.513 1.00 90.69 166 LEU A CA 1
ATOM 1335 C C . LEU A 1 166 ? 15.897 -11.908 6.574 1.00 90.69 166 LEU A C 1
ATOM 1337 O O . LEU A 1 166 ? 15.952 -12.657 7.543 1.00 90.69 166 LEU A O 1
ATOM 1341 N N . TYR A 1 167 ? 15.147 -12.165 5.501 1.00 86.75 167 TYR A N 1
ATOM 1342 C CA . TYR A 1 167 ? 14.268 -13.327 5.384 1.00 86.75 167 TYR A CA 1
ATOM 1343 C C . TYR A 1 167 ? 15.027 -14.647 5.547 1.00 86.75 167 TYR A C 1
ATOM 1345 O O . TYR A 1 167 ? 14.622 -15.512 6.321 1.00 86.75 167 TYR A O 1
ATOM 1353 N N . ASN A 1 168 ? 16.162 -14.789 4.856 1.00 86.62 168 ASN A N 1
ATOM 1354 C CA . ASN A 1 168 ? 16.969 -16.000 4.951 1.00 86.62 168 ASN A CA 1
ATOM 1355 C C . ASN A 1 168 ? 17.561 -16.174 6.353 1.00 86.62 168 ASN A C 1
ATOM 1357 O O . ASN A 1 168 ? 17.598 -17.293 6.841 1.00 86.62 168 ASN A O 1
ATOM 1361 N N . LYS A 1 169 ? 17.987 -15.091 7.015 1.00 84.50 169 LYS A N 1
ATOM 1362 C CA . LYS A 1 169 ? 18.566 -15.147 8.364 1.00 84.50 169 LYS A CA 1
ATOM 1363 C C . LYS A 1 169 ? 17.559 -15.594 9.426 1.00 84.50 169 LYS A C 1
ATOM 1365 O O . LYS A 1 169 ? 17.945 -16.334 10.327 1.00 84.50 169 LYS A O 1
ATOM 1370 N N . ASP A 1 170 ? 16.317 -15.130 9.330 1.00 75.69 170 ASP A N 1
ATOM 1371 C CA . ASP A 1 170 ? 15.286 -15.419 10.331 1.00 75.69 170 ASP A CA 1
ATOM 1372 C C . ASP A 1 170 ? 14.692 -16.829 10.159 1.00 75.69 170 ASP A C 1
ATOM 1374 O O . ASP A 1 170 ? 14.343 -17.466 11.150 1.00 75.69 170 ASP A O 1
ATOM 1378 N N . ASN A 1 171 ? 14.646 -17.355 8.927 1.00 69.56 171 ASN A N 1
ATOM 1379 C CA . ASN A 1 171 ? 14.085 -18.682 8.638 1.00 69.56 171 ASN A CA 1
ATOM 1380 C C . ASN A 1 171 ? 15.098 -19.836 8.669 1.00 69.56 171 ASN A C 1
ATOM 1382 O O . ASN A 1 171 ? 14.705 -20.996 8.792 1.00 69.56 171 ASN A O 1
ATOM 1386 N N . SER A 1 172 ? 16.398 -19.574 8.521 1.00 60.62 172 SER A N 1
ATOM 1387 C CA . SER A 1 172 ? 17.381 -20.652 8.393 1.00 60.62 172 SER A CA 1
ATOM 1388 C C . SER A 1 172 ? 17.864 -21.172 9.753 1.00 60.62 172 SER A C 1
ATOM 1390 O O . SER A 1 172 ? 18.547 -20.456 10.485 1.00 60.62 172 SER A O 1
ATOM 1392 N N . GLN A 1 173 ? 17.625 -22.458 10.045 1.00 59.81 173 GLN A N 1
ATOM 1393 C CA . GLN A 1 173 ? 18.380 -23.190 11.079 1.00 59.81 173 GLN A CA 1
ATOM 1394 C C . GLN A 1 173 ? 19.831 -23.503 10.638 1.00 59.81 173 GLN A C 1
ATOM 1396 O O . GLN A 1 173 ? 20.682 -23.814 11.471 1.00 59.81 173 GLN A O 1
ATOM 1401 N N . GLU A 1 174 ? 20.139 -23.387 9.339 1.00 59.47 174 GLU A N 1
ATOM 1402 C CA . GLU A 1 174 ? 21.466 -23.614 8.743 1.00 59.47 174 GLU A CA 1
ATOM 1403 C C . GLU A 1 174 ? 22.123 -22.323 8.207 1.00 59.47 174 GLU A C 1
ATOM 1405 O O . GLU A 1 174 ? 21.528 -21.252 8.185 1.00 59.47 174 GLU A O 1
ATOM 1410 N N . LYS A 1 175 ? 23.383 -22.401 7.747 1.00 66.31 175 LYS A N 1
ATOM 1411 C CA . LYS A 1 175 ? 24.084 -21.256 7.138 1.00 66.31 175 LYS A CA 1
ATOM 1412 C C . LYS A 1 175 ? 23.422 -20.852 5.813 1.00 66.31 175 LYS A C 1
ATOM 1414 O O . LYS A 1 175 ? 23.494 -21.601 4.841 1.00 66.31 175 LYS A O 1
ATOM 1419 N N . THR A 1 176 ? 22.888 -19.632 5.757 1.00 72.12 176 THR A N 1
ATOM 1420 C CA . THR A 1 176 ? 22.340 -18.996 4.547 1.00 72.12 176 THR A CA 1
ATOM 1421 C C . THR A 1 176 ? 23.319 -19.082 3.371 1.00 72.12 176 THR A C 1
ATOM 1423 O O . THR A 1 176 ? 24.442 -18.567 3.463 1.00 72.12 176 THR A O 1
ATOM 1426 N N . ARG A 1 177 ? 22.927 -19.707 2.253 1.00 84.38 177 ARG A N 1
ATOM 1427 C CA . ARG A 1 177 ? 23.768 -19.754 1.047 1.00 84.38 177 ARG A CA 1
ATOM 1428 C C . ARG A 1 177 ? 23.535 -18.495 0.216 1.00 84.38 177 ARG A C 1
ATOM 1430 O O . ARG A 1 177 ? 22.417 -18.005 0.103 1.00 84.38 177 ARG A O 1
ATOM 1437 N N . LEU A 1 178 ? 24.590 -17.997 -0.434 1.00 87.00 178 LEU A N 1
ATOM 1438 C CA . LEU A 1 178 ? 24.500 -16.806 -1.293 1.00 87.00 178 LEU A CA 1
ATOM 1439 C C . LEU A 1 178 ? 23.456 -16.973 -2.413 1.00 87.00 178 LEU A C 1
ATOM 1441 O O . LEU A 1 178 ? 22.790 -16.012 -2.787 1.00 87.00 178 LEU A O 1
ATOM 1445 N N . TRP A 1 179 ? 23.302 -18.194 -2.932 1.00 89.12 179 TRP A N 1
ATOM 1446 C CA . TRP A 1 179 ? 22.333 -18.484 -3.987 1.00 89.12 179 TRP A CA 1
ATOM 1447 C C . TRP A 1 179 ? 20.877 -18.321 -3.544 1.00 89.12 179 TRP A C 1
ATOM 1449 O O . TRP A 1 179 ? 20.068 -17.868 -4.351 1.00 89.12 179 TRP A O 1
ATOM 1459 N N . ASP A 1 180 ? 20.553 -18.625 -2.287 1.00 89.31 180 ASP A N 1
ATOM 1460 C CA . ASP A 1 180 ? 19.190 -18.487 -1.762 1.00 89.31 180 ASP A CA 1
ATOM 1461 C C . ASP A 1 180 ? 18.806 -17.002 -1.696 1.00 89.31 180 ASP A C 1
ATOM 1463 O O . ASP A 1 180 ? 17.781 -16.593 -2.237 1.00 89.31 180 ASP A O 1
ATOM 1467 N N . VAL A 1 181 ? 19.727 -16.159 -1.215 1.00 91.94 181 VAL A N 1
ATOM 1468 C CA . VAL A 1 181 ? 19.557 -14.696 -1.193 1.00 91.94 181 VAL A CA 1
ATOM 1469 C C . VAL A 1 181 ? 19.359 -14.127 -2.601 1.00 91.94 181 VAL A C 1
ATOM 1471 O O . VAL A 1 181 ?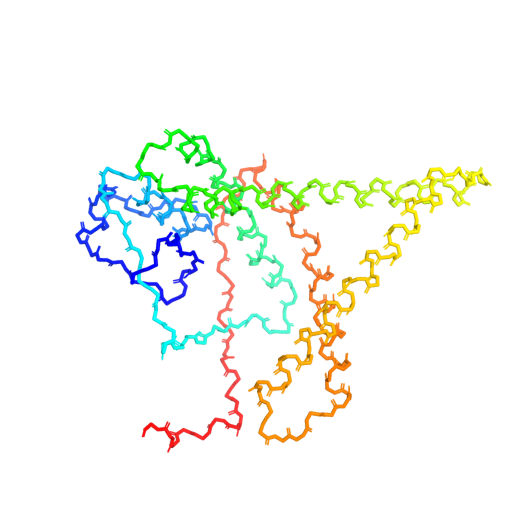 18.472 -13.300 -2.819 1.00 91.94 181 VAL A O 1
ATOM 1474 N N . VAL A 1 182 ? 20.160 -14.558 -3.583 1.00 93.44 182 VAL A N 1
ATOM 1475 C CA . VAL A 1 182 ? 20.019 -14.092 -4.975 1.00 93.44 182 VAL A CA 1
ATOM 1476 C C . VAL A 1 182 ? 18.676 -14.533 -5.561 1.00 93.44 182 VAL A C 1
ATOM 1478 O O . VAL A 1 182 ? 17.980 -13.721 -6.173 1.00 93.44 182 VAL A O 1
ATOM 1481 N N . LYS A 1 183 ? 18.286 -15.795 -5.354 1.00 93.06 183 LYS A N 1
ATOM 1482 C CA . LYS A 1 183 ? 17.003 -16.338 -5.816 1.00 93.06 183 LYS A CA 1
ATOM 1483 C C . LYS A 1 183 ? 15.826 -15.564 -5.218 1.00 93.06 183 LYS A C 1
ATOM 1485 O O . LYS A 1 183 ? 14.932 -15.162 -5.962 1.00 93.06 183 LYS A O 1
ATOM 1490 N N . ASP A 1 184 ? 15.856 -15.285 -3.921 1.00 92.50 184 ASP A N 1
ATOM 1491 C CA . ASP A 1 184 ? 14.796 -14.545 -3.234 1.00 92.50 184 ASP A CA 1
ATOM 1492 C C . ASP A 1 184 ? 14.752 -13.075 -3.644 1.00 92.50 184 ASP A C 1
ATOM 1494 O O . ASP A 1 184 ? 13.671 -12.523 -3.841 1.00 92.50 184 ASP A O 1
ATOM 1498 N N . THR A 1 185 ? 15.909 -12.460 -3.904 1.00 94.50 185 THR A N 1
ATOM 1499 C CA . THR A 1 185 ? 15.982 -11.107 -4.477 1.00 94.50 185 THR A CA 1
ATOM 1500 C C . THR A 1 185 ? 15.283 -11.049 -5.836 1.00 94.50 185 THR A C 1
ATOM 1502 O O . THR A 1 185 ? 14.503 -10.130 -6.107 1.00 94.50 185 THR A O 1
ATOM 1505 N N . VAL A 1 186 ? 15.530 -12.039 -6.701 1.00 93.94 186 VAL A N 1
ATOM 1506 C CA . VAL A 1 186 ? 14.887 -12.142 -8.020 1.00 93.94 186 VAL A CA 1
ATOM 1507 C C . VAL A 1 186 ? 13.386 -12.392 -7.876 1.00 93.94 186 VAL A C 1
ATOM 1509 O O . VAL A 1 186 ? 12.598 -11.723 -8.544 1.00 93.94 186 VAL A O 1
ATOM 1512 N N . ASN A 1 187 ? 12.975 -13.297 -6.986 1.00 92.12 187 ASN A N 1
ATOM 1513 C CA . ASN A 1 187 ? 11.564 -13.598 -6.740 1.00 92.12 187 ASN A CA 1
ATOM 1514 C C . ASN A 1 187 ? 10.802 -12.384 -6.198 1.00 92.12 187 ASN A C 1
ATOM 1516 O O . ASN A 1 187 ? 9.726 -12.070 -6.705 1.00 92.12 187 ASN A O 1
ATOM 1520 N N . LEU A 1 188 ? 11.375 -11.659 -5.235 1.00 92.06 188 LEU A N 1
ATOM 1521 C CA . LEU A 1 188 ? 10.786 -10.443 -4.677 1.00 92.06 188 LEU A CA 1
ATOM 1522 C C . LEU A 1 188 ? 10.693 -9.337 -5.733 1.00 92.06 188 LEU A C 1
ATOM 1524 O O . LEU A 1 188 ? 9.668 -8.670 -5.853 1.00 92.06 188 LEU A O 1
ATOM 1528 N N . THR A 1 189 ? 11.721 -9.193 -6.571 1.00 93.50 189 THR A N 1
ATOM 1529 C CA . THR A 1 189 ? 11.697 -8.238 -7.687 1.00 93.50 189 THR A CA 1
ATOM 1530 C C . THR A 1 189 ? 10.618 -8.606 -8.706 1.00 93.50 189 THR A C 1
ATOM 1532 O O . THR A 1 189 ? 9.838 -7.746 -9.111 1.00 93.50 189 THR A O 1
ATOM 1535 N N . LYS A 1 190 ? 10.502 -9.887 -9.076 1.00 91.88 190 LYS A N 1
ATOM 1536 C CA . LYS A 1 190 ? 9.435 -10.388 -9.955 1.00 91.88 190 LYS A CA 1
ATOM 1537 C C . LYS A 1 190 ? 8.054 -10.134 -9.352 1.00 91.88 190 LYS A C 1
ATOM 1539 O O . LYS A 1 190 ? 7.157 -9.694 -10.066 1.00 91.88 190 LYS A O 1
ATOM 1544 N N . PHE A 1 191 ? 7.891 -10.373 -8.053 1.00 90.94 191 PHE A N 1
ATOM 1545 C CA . PHE A 1 191 ? 6.659 -10.087 -7.328 1.00 90.94 191 PHE A CA 1
ATOM 1546 C C . PHE A 1 191 ? 6.297 -8.601 -7.424 1.00 90.94 191 PHE A C 1
ATOM 1548 O O . PHE A 1 191 ? 5.205 -8.281 -7.882 1.00 90.94 191 PHE A O 1
ATOM 1555 N N . LEU A 1 192 ? 7.221 -7.685 -7.114 1.00 91.00 192 LEU A N 1
ATOM 1556 C CA . LEU A 1 192 ? 6.974 -6.242 -7.233 1.00 91.00 192 LEU A CA 1
ATOM 1557 C C . LEU A 1 192 ? 6.631 -5.817 -8.666 1.00 91.00 192 LEU A C 1
ATOM 1559 O O . LEU A 1 192 ? 5.714 -5.020 -8.852 1.00 91.00 192 LEU A O 1
ATOM 1563 N N . LEU A 1 193 ? 7.305 -6.378 -9.676 1.00 89.19 193 LEU A N 1
ATOM 1564 C CA . LEU A 1 193 ? 6.988 -6.119 -11.083 1.00 89.19 193 LEU A CA 1
ATOM 1565 C C . LEU A 1 193 ? 5.560 -6.550 -11.429 1.00 89.19 193 LEU A C 1
ATOM 1567 O O . LEU A 1 193 ? 4.840 -5.787 -12.073 1.00 89.19 193 LEU A O 1
ATOM 1571 N N . ILE A 1 194 ? 5.114 -7.716 -10.951 1.00 90.94 194 ILE A N 1
ATOM 1572 C CA . ILE A 1 194 ? 3.721 -8.162 -11.104 1.00 90.94 194 ILE A CA 1
ATOM 1573 C C . ILE A 1 194 ? 2.762 -7.158 -10.457 1.00 90.94 194 ILE A C 1
ATOM 1575 O O . ILE A 1 194 ? 1.709 -6.883 -11.032 1.00 90.94 194 ILE A O 1
ATOM 1579 N N . LEU A 1 195 ? 3.121 -6.577 -9.307 1.00 90.31 195 LEU A N 1
ATOM 1580 C CA . LEU A 1 195 ? 2.273 -5.622 -8.593 1.00 90.31 195 LEU A CA 1
ATOM 1581 C C . LEU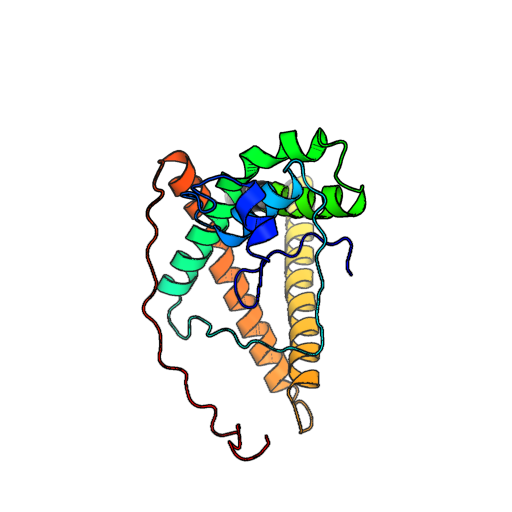 A 1 195 ? 2.150 -4.246 -9.277 1.00 90.31 195 LEU A C 1
ATOM 1583 O O . LEU A 1 195 ? 1.186 -3.528 -9.012 1.00 90.31 195 LEU A O 1
ATOM 1587 N N . THR A 1 196 ? 3.066 -3.868 -10.175 1.00 86.62 196 THR A N 1
ATOM 1588 C CA . THR A 1 196 ? 3.048 -2.539 -10.831 1.00 86.62 196 THR A CA 1
ATOM 1589 C C . THR A 1 196 ? 1.745 -2.233 -11.581 1.00 86.62 196 THR A C 1
ATOM 1591 O O . THR A 1 196 ? 1.345 -1.077 -11.691 1.00 86.62 196 THR A O 1
ATOM 1594 N N . GLN A 1 197 ? 1.038 -3.262 -12.054 1.00 88.31 197 GLN A N 1
ATOM 1595 C CA . GLN A 1 197 ? -0.213 -3.127 -12.808 1.00 88.31 197 GLN A CA 1
ATOM 1596 C C . GLN A 1 197 ? -1.468 -2.925 -11.938 1.00 88.31 197 GLN A C 1
ATOM 1598 O O . GLN A 1 197 ? -2.554 -2.707 -12.476 1.00 88.31 197 GLN A O 1
ATOM 1603 N N . ILE A 1 198 ? -1.350 -3.010 -10.608 1.00 92.69 198 ILE A N 1
ATOM 1604 C CA . ILE A 1 198 ? -2.502 -3.042 -9.695 1.00 92.69 198 ILE A CA 1
ATOM 1605 C C . ILE A 1 198 ? -3.253 -1.712 -9.648 1.00 92.69 198 ILE A C 1
ATOM 1607 O O . ILE A 1 198 ? -4.474 -1.700 -9.788 1.00 92.69 198 ILE A O 1
ATOM 1611 N N . TYR A 1 199 ? -2.545 -0.599 -9.443 1.00 90.12 199 TYR A N 1
ATOM 1612 C CA . TYR A 1 199 ? -3.174 0.713 -9.247 1.00 90.12 199 TYR A CA 1
ATOM 1613 C C . TYR A 1 199 ? -3.926 1.236 -10.481 1.00 90.12 199 TYR A C 1
ATOM 1615 O O . TYR A 1 199 ? -5.028 1.759 -10.321 1.00 90.12 199 TYR A O 1
ATOM 1623 N N . PRO A 1 200 ? -3.422 1.060 -11.717 1.00 89.69 200 PRO A N 1
ATOM 1624 C CA . PRO A 1 200 ? -4.193 1.384 -12.917 1.00 89.69 200 PRO A CA 1
ATOM 1625 C C . PRO A 1 200 ? -5.492 0.584 -13.007 1.00 89.69 200 PRO A C 1
ATOM 1627 O O . PRO A 1 200 ? -6.557 1.148 -13.248 1.00 89.69 200 PRO A O 1
ATOM 1630 N N . GLN A 1 201 ? -5.425 -0.730 -12.775 1.00 92.56 201 GLN A N 1
ATOM 1631 C CA . GLN A 1 201 ? -6.600 -1.599 -12.842 1.00 92.56 201 GLN A CA 1
ATOM 1632 C C . GLN A 1 201 ? -7.614 -1.271 -11.742 1.00 92.56 201 GLN A C 1
ATOM 1634 O O . GLN A 1 201 ? -8.815 -1.222 -12.014 1.00 92.56 201 GLN A O 1
ATOM 1639 N N . SER A 1 202 ? -7.154 -1.003 -10.517 1.00 93.19 202 SER A N 1
ATOM 1640 C CA . SER A 1 202 ? -8.032 -0.635 -9.406 1.00 93.19 202 SER A CA 1
ATOM 1641 C C . SER A 1 202 ? -8.698 0.722 -9.626 1.00 93.19 202 SER A C 1
ATOM 1643 O O . SER A 1 202 ? -9.900 0.842 -9.396 1.00 93.19 202 SER A O 1
ATOM 1645 N N . ALA A 1 203 ? -7.968 1.714 -10.148 1.00 91.31 203 ALA A N 1
ATOM 1646 C CA . ALA A 1 203 ? -8.523 3.014 -10.514 1.00 91.31 203 ALA A CA 1
ATOM 1647 C C . ALA A 1 203 ? -9.590 2.876 -11.610 1.00 91.31 203 ALA A C 1
ATOM 1649 O O . ALA A 1 203 ? -10.700 3.382 -11.452 1.00 91.31 203 ALA A O 1
ATOM 1650 N N . ILE A 1 204 ? -9.303 2.128 -12.684 1.00 92.19 204 ILE A N 1
ATOM 1651 C CA . ILE A 1 204 ? -10.270 1.860 -13.761 1.00 92.19 204 ILE A CA 1
ATOM 1652 C C . ILE A 1 204 ? -11.532 1.191 -13.208 1.00 92.19 204 ILE A C 1
ATOM 1654 O O . ILE A 1 204 ? -12.640 1.567 -13.587 1.00 92.19 204 ILE A O 1
ATOM 1658 N N . ARG A 1 205 ? -11.401 0.201 -12.319 1.00 93.69 205 ARG A N 1
ATOM 1659 C CA . ARG A 1 205 ? -12.563 -0.450 -11.694 1.00 93.69 205 ARG A CA 1
ATOM 1660 C C . ARG A 1 205 ? -13.360 0.509 -10.816 1.00 93.69 205 ARG A C 1
ATOM 1662 O O . ARG A 1 205 ? -14.582 0.544 -10.941 1.00 93.69 205 ARG A O 1
ATOM 1669 N N . TYR A 1 206 ? -12.676 1.290 -9.981 1.00 92.25 206 TYR A N 1
ATOM 1670 C CA . TYR A 1 206 ? -13.292 2.264 -9.084 1.00 92.25 206 TYR A CA 1
ATOM 1671 C C . TYR A 1 206 ? -14.113 3.305 -9.856 1.00 92.25 206 TYR A C 1
ATOM 1673 O O . TYR A 1 206 ? -15.294 3.495 -9.568 1.00 92.25 206 TYR A O 1
ATOM 1681 N N . PHE A 1 207 ? -13.526 3.923 -10.886 1.00 92.25 207 PHE A N 1
ATOM 1682 C CA . PHE A 1 207 ? -14.206 4.942 -11.694 1.00 92.25 207 PHE A CA 1
ATOM 1683 C C . PHE A 1 207 ? -15.314 4.379 -12.595 1.00 92.25 207 PHE A C 1
ATOM 1685 O O . PHE A 1 207 ? -16.217 5.118 -12.969 1.00 92.25 207 PHE A O 1
ATOM 1692 N N . ASN A 1 208 ? -15.290 3.075 -12.889 1.00 93.50 208 ASN A N 1
ATOM 1693 C CA . ASN A 1 208 ? -16.380 2.369 -13.571 1.00 93.50 208 ASN A CA 1
ATOM 1694 C C . ASN A 1 208 ? -17.397 1.734 -12.603 1.00 93.50 208 ASN A C 1
ATOM 1696 O O . ASN A 1 208 ? -18.208 0.916 -13.032 1.00 93.50 208 ASN A O 1
ATOM 1700 N N . SER A 1 209 ? -17.330 2.050 -11.305 1.00 89.06 209 SER A N 1
ATOM 1701 C CA . SER A 1 209 ? -18.249 1.547 -10.271 1.00 89.06 209 SER A CA 1
ATOM 1702 C C . SER A 1 209 ? -18.340 0.014 -10.177 1.00 89.06 209 SER A C 1
ATOM 1704 O O . SER A 1 209 ? -19.359 -0.530 -9.759 1.00 89.06 209 SER A O 1
ATOM 1706 N N . LYS A 1 210 ? -17.267 -0.706 -10.535 1.00 87.62 210 LYS A N 1
ATOM 1707 C CA . LYS A 1 210 ? -17.204 -2.175 -10.456 1.00 87.62 210 LYS A CA 1
ATOM 1708 C C . LYS A 1 210 ? -16.808 -2.628 -9.053 1.00 87.62 210 LYS A C 1
ATOM 1710 O O . LYS A 1 210 ? -15.628 -2.872 -8.798 1.00 87.62 210 LYS A O 1
ATOM 1715 N N . ASN A 1 211 ? -17.774 -2.740 -8.147 1.00 83.38 211 ASN A N 1
ATOM 1716 C CA . ASN A 1 211 ? -17.539 -3.055 -6.730 1.00 83.38 211 ASN A CA 1
ATOM 1717 C C . ASN A 1 211 ? -17.728 -4.542 -6.376 1.00 83.38 211 ASN A C 1
ATOM 1719 O O . ASN A 1 211 ? -17.875 -4.880 -5.208 1.00 83.38 211 ASN A O 1
ATOM 1723 N N . ASP A 1 212 ? -17.708 -5.437 -7.363 1.00 83.69 212 ASP A N 1
ATOM 1724 C CA . ASP A 1 212 ? -17.923 -6.865 -7.118 1.00 83.69 212 ASP A CA 1
ATOM 1725 C C . ASP A 1 212 ? -16.760 -7.481 -6.329 1.00 83.69 212 ASP A C 1
ATOM 1727 O O . ASP A 1 212 ? -15.594 -7.370 -6.732 1.00 83.69 212 ASP A O 1
ATOM 1731 N N . TRP A 1 213 ? -17.086 -8.178 -5.240 1.00 74.44 213 TRP A N 1
ATOM 1732 C CA . TRP A 1 213 ? -16.132 -8.985 -4.486 1.00 74.44 213 TRP A CA 1
ATOM 1733 C C . TRP A 1 213 ? -16.039 -10.388 -5.085 1.00 74.44 213 TRP A C 1
ATOM 1735 O O . TRP A 1 213 ? -16.997 -11.160 -5.052 1.00 74.44 213 TRP A O 1
ATOM 1745 N N . VAL A 1 214 ? -14.870 -10.738 -5.623 1.00 70.94 214 VAL A N 1
ATOM 1746 C CA . VAL A 1 214 ? -14.606 -12.073 -6.174 1.00 70.94 214 VAL A CA 1
ATOM 1747 C C . VAL A 1 214 ? -13.625 -12.785 -5.255 1.00 70.94 214 VAL A C 1
ATOM 1749 O O . VAL A 1 214 ? -12.447 -12.432 -5.207 1.00 70.94 214 VAL A O 1
ATOM 1752 N N . LYS A 1 215 ? -14.105 -13.795 -4.523 1.00 67.81 215 LYS A N 1
ATOM 1753 C CA . LYS A 1 215 ? -13.234 -14.655 -3.713 1.00 67.81 215 LYS A CA 1
ATOM 1754 C C . LYS A 1 215 ? -12.353 -15.493 -4.638 1.00 67.81 215 LYS A C 1
ATOM 1756 O O . LYS A 1 215 ? -12.850 -16.148 -5.551 1.00 67.81 215 LYS A O 1
ATOM 1761 N N . THR A 1 216 ? -11.050 -15.480 -4.393 1.00 69.38 216 THR A N 1
ATOM 1762 C CA . THR A 1 216 ? -10.126 -16.440 -5.001 1.00 69.38 216 THR A CA 1
ATOM 1763 C C . THR A 1 216 ? -10.357 -17.817 -4.382 1.00 69.38 216 THR A C 1
ATOM 1765 O O . THR A 1 216 ? -10.676 -17.915 -3.194 1.00 69.38 216 THR A O 1
ATOM 1768 N N . ASN A 1 217 ? -10.208 -18.880 -5.174 1.00 72.00 217 ASN A N 1
ATOM 1769 C CA . ASN A 1 217 ? -10.320 -20.245 -4.662 1.00 72.00 217 ASN A CA 1
ATOM 1770 C C . ASN A 1 217 ? -9.303 -20.459 -3.536 1.00 72.00 217 ASN A C 1
ATOM 1772 O O . ASN A 1 217 ? -8.152 -20.033 -3.655 1.00 72.00 217 ASN A O 1
ATOM 1776 N N . ARG A 1 218 ? -9.726 -21.116 -2.449 1.00 65.19 218 ARG A N 1
ATOM 1777 C CA . ARG A 1 218 ? -8.778 -21.600 -1.441 1.00 65.19 218 ARG A CA 1
ATOM 1778 C C . ARG A 1 218 ? -7.843 -22.587 -2.127 1.00 65.19 218 ARG A C 1
ATOM 1780 O O . ARG A 1 218 ? -8.311 -23.539 -2.745 1.00 65.19 218 ARG A O 1
ATOM 1787 N N . GLN A 1 219 ? -6.548 -22.325 -2.037 1.00 68.25 219 GLN A N 1
ATOM 1788 C CA . GLN A 1 219 ? -5.535 -23.310 -2.378 1.00 68.25 219 GLN A CA 1
ATOM 1789 C C . GLN A 1 219 ? -5.306 -24.176 -1.138 1.00 68.25 219 GLN A C 1
ATOM 1791 O O . GLN A 1 219 ? -5.355 -23.663 -0.019 1.00 68.25 219 GLN A O 1
ATOM 1796 N N . GLU A 1 220 ? -5.137 -25.483 -1.336 1.00 60.72 220 GLU A N 1
ATOM 1797 C CA . GLU A 1 220 ? -4.725 -26.376 -0.254 1.00 60.72 220 GLU A CA 1
ATOM 1798 C C . GLU A 1 220 ? -3.349 -25.931 0.240 1.00 60.72 220 GLU A C 1
ATOM 1800 O O . GLU A 1 220 ? -2.463 -25.618 -0.561 1.00 60.72 220 GLU A O 1
ATOM 1805 N N . GLU A 1 221 ? -3.187 -25.852 1.558 1.00 55.66 221 GLU A N 1
ATOM 1806 C CA . GLU A 1 221 ? -1.885 -25.587 2.155 1.00 55.66 221 GLU A CA 1
ATOM 1807 C C . GLU A 1 221 ? -0.948 -26.725 1.754 1.00 55.66 221 GLU A C 1
ATOM 1809 O O . GLU A 1 221 ? -1.224 -27.899 2.005 1.00 55.66 221 GLU A O 1
ATOM 1814 N N . SER A 1 222 ? 0.159 -26.393 1.087 1.00 50.41 222 SER A N 1
ATOM 1815 C CA . SER A 1 222 ? 1.246 -27.351 0.956 1.00 50.41 222 SER A CA 1
ATOM 1816 C C . SER A 1 222 ? 1.769 -27.602 2.363 1.00 50.41 222 SER A C 1
ATOM 1818 O O . SER A 1 222 ? 2.365 -26.697 2.945 1.00 50.41 222 SER A O 1
ATOM 1820 N N . VAL A 1 223 ? 1.518 -28.794 2.906 1.00 48.12 223 VAL A N 1
ATOM 1821 C CA . VAL A 1 223 ? 2.129 -29.245 4.160 1.00 48.12 223 VAL A CA 1
ATOM 1822 C C . VAL A 1 223 ? 3.634 -29.072 4.000 1.00 48.12 223 VAL A C 1
ATOM 1824 O O . VAL A 1 223 ? 4.238 -29.723 3.143 1.00 48.12 223 VAL A O 1
ATOM 1827 N N . ASP A 1 224 ? 4.225 -28.143 4.748 1.00 47.34 224 ASP A N 1
ATOM 1828 C CA . ASP A 1 224 ? 5.672 -27.991 4.775 1.00 47.34 224 ASP A CA 1
ATOM 1829 C C . ASP A 1 224 ? 6.250 -29.278 5.386 1.00 47.34 224 ASP A C 1
ATOM 1831 O O . ASP A 1 224 ? 5.960 -29.582 6.546 1.00 47.34 224 ASP A O 1
ATOM 1835 N N . PRO A 1 225 ? 7.048 -30.065 4.641 1.00 48.69 225 PRO A N 1
ATOM 1836 C CA . PRO A 1 225 ? 7.638 -31.295 5.160 1.00 48.69 225 PRO A CA 1
ATOM 1837 C C . PRO A 1 225 ? 8.614 -31.062 6.329 1.00 48.69 225 PRO A C 1
ATOM 1839 O O . PRO A 1 225 ? 9.112 -32.037 6.890 1.00 48.69 225 PRO A O 1
ATOM 1842 N N . HIS A 1 226 ? 8.908 -29.808 6.691 1.00 47.75 226 HIS A N 1
ATOM 1843 C CA . HIS A 1 226 ? 9.756 -29.436 7.825 1.00 47.75 226 HIS A CA 1
ATOM 1844 C C . HIS A 1 226 ? 9.002 -29.003 9.092 1.00 47.75 226 HIS A C 1
ATOM 1846 O O . HIS A 1 226 ? 9.652 -28.734 10.106 1.00 47.75 226 HIS A O 1
ATOM 1852 N N . ILE A 1 227 ? 7.666 -28.974 9.085 1.00 48.34 227 ILE A N 1
ATOM 1853 C CA . ILE A 1 227 ? 6.881 -28.742 10.302 1.00 48.34 227 ILE A CA 1
ATOM 1854 C C . ILE A 1 227 ? 6.649 -30.095 10.985 1.00 48.34 227 ILE A C 1
ATOM 1856 O O . ILE A 1 227 ? 5.709 -30.822 10.675 1.00 48.34 227 ILE A O 1
ATOM 1860 N N . ASP A 1 228 ? 7.534 -30.450 11.922 1.00 41.84 228 ASP A N 1
ATOM 1861 C CA . ASP A 1 228 ? 7.274 -31.535 12.871 1.00 41.84 228 ASP A CA 1
ATOM 1862 C C . ASP A 1 228 ? 6.038 -31.162 13.710 1.00 41.84 228 ASP A C 1
ATOM 1864 O O . ASP A 1 228 ? 6.119 -30.333 14.619 1.00 41.84 228 ASP A O 1
ATOM 1868 N N . GLU A 1 229 ? 4.905 -31.821 13.458 1.00 45.78 229 GLU A N 1
ATOM 1869 C CA . GLU A 1 229 ? 3.634 -31.694 14.203 1.00 45.78 229 GLU A CA 1
ATOM 1870 C C . GLU A 1 229 ? 3.738 -32.037 15.714 1.00 45.78 229 GLU A C 1
ATOM 1872 O O . GLU A 1 229 ? 2.741 -32.026 16.431 1.00 45.78 229 GLU A O 1
ATOM 1877 N N . TYR A 1 230 ? 4.938 -32.315 16.239 1.00 43.38 230 TYR A N 1
ATOM 1878 C CA . TYR A 1 230 ? 5.185 -32.776 17.612 1.00 43.38 230 TYR A CA 1
ATOM 1879 C C . TYR A 1 230 ? 5.899 -31.764 18.522 1.00 43.38 230 TYR A C 1
ATOM 1881 O O . TYR A 1 230 ? 6.515 -32.154 19.517 1.00 43.38 230 TYR A O 1
ATOM 1889 N N . LYS A 1 231 ? 5.814 -30.463 18.236 1.00 41.81 231 LYS A N 1
ATOM 1890 C CA . LYS A 1 231 ? 6.217 -29.417 19.194 1.00 41.81 231 LYS A CA 1
ATOM 1891 C C . LYS A 1 231 ? 5.068 -28.456 19.487 1.00 41.81 231 LYS A C 1
ATOM 1893 O O . LYS A 1 231 ? 5.071 -27.315 19.035 1.00 41.81 231 LYS A O 1
ATOM 1898 N N . ILE A 1 232 ? 4.115 -28.942 20.279 1.00 37.12 232 ILE A N 1
ATOM 1899 C CA . ILE A 1 232 ? 3.225 -28.128 21.118 1.00 37.12 232 ILE A CA 1
ATOM 1900 C C . ILE A 1 232 ? 3.559 -28.454 22.571 1.00 37.12 232 ILE A C 1
ATOM 1902 O O . ILE A 1 232 ? 3.699 -29.662 22.872 1.00 37.12 232 ILE A O 1
#

Sequence (232 aa):
MTNTVAFGGNGQFCKLSTLQALNDDPWTDSLVEDFDLSTRLFLSDIEVKNAQFDDIYIEQTGIINDNEALVKQRVLWAQGNIQSSKYILPTIRSKKLQNKQKFELLMTLLKPWLMGIEYIIVIYTLIMIVNSAILSEITQSLKIVVVLFIVMSIYIIFVNFVWAILYNKDNSQEKTRLWDVVKDTVNLTKFLLILTQIYPQSAIRYFNSKNDWVKTNRQEESVDPHIDEYKI